Protein AF-0000000082144051 (afdb_homodimer)

Organism: Oncorhynchus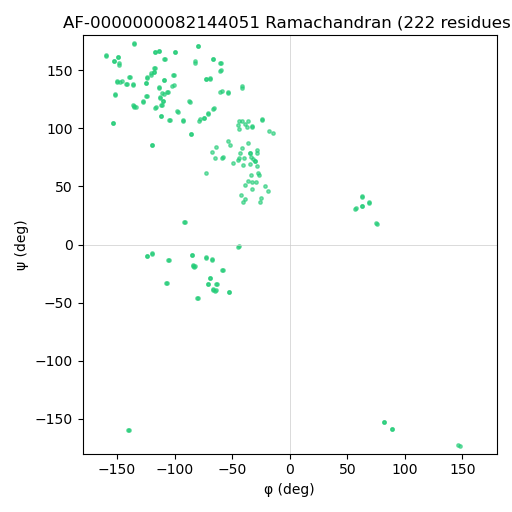 tshawytscha (NCBI:txid74940)

Foldseek 3Di:
DCPPPPDPPPPPPPVPCVPPPQFWKKKFAQAFQRDHDIDMDRDDDQDVVVVVRPHGFWMATQTDFDWDAPHGRRDHDIWTRDHGIGRGPCSTDVDDVCPDPDDDDDDDPPPPD/DPPPPPPPPPPPPPVPPVPPPQFWKKKFAQAFQRDHDIDMDRDDDQDVVVVVRPHGFWMATQTDFDWDAPHGRRDHDIWTRDHGIGRGPCSTDVDDVPPDPDDDDDDDPPPPD

pLDDT: mean 75.56, std 22.74, range [25.95, 97.88]

Sequence (226 aa):
MSEQQGVPEQLAAGKSQGGAGATYKVVVFEFENFRGKKVELSAECKDVIEKECEKVGSVIVESGPWVAFECQAFGGEQFVLEKGEYPRWSTWTNSQTNNYLLSFRPLRRHGWIMSEQQGVPEQLAAGKSQGGAGATYKVVVFEFENFRGKKVELSAECKDVIEKECEKVGSVIVESGPWVAFECQAFGGEQFVLEKGEYPRWSTWTNSQTNNYLLSFRPLRRHGWI

Secondary structure (DSSP, 8-state):
------------------------EEEEEEEGGGEEEEEEESS-BS-GGGGT-----EEEEEE--EEEESSGGG-S-EEEE-SEEE-SGGGT--S-------EEEE-------/------------------------EEEEEEEGGGEEEEEEESS-BS-GGGGT-----EEEEEE--EEEESSGGG-S-EEEE-SEEE-SGGGT--S-------EEEE-------

Radius of gyration: 29.57 Å; Cα contacts (8 Å, |Δi|>4): 502; chains: 2; bounding box: 38×109×95 Å

Nearest PDB structures (foldseek):
  1e7n-assembly1_B  TM=9.854E-01  e=5.983E-09  Mus musculus
  8h0r-assembly1_A  TM=8.506E-01  e=5.769E-10  Mus musculus
  1ytq-assembly1_A  TM=9.669E-01  e=8.076E-09  Homo sapiens
  1oki-assembly1_B  TM=8.531E-01  e=6.746E-09  Homo sapiens
  3lwk-assembly1_A-2  TM=9.737E-01  e=4.597E-08  Homo sapiens

InterPro domains:
  IPR001064 Beta/gamma crystallin [PF00030] (25-106)
  IPR001064 Beta/gamma crystallin [PR01367] (61-80)
  IPR001064 Beta/gamma crystallin [PR01367] (81-95)
  IPR001064 Beta/gamma crystallin [PS50915] (24-63)
  IPR001064 Beta/gamma crystallin [PS50915] (64-108)
  IPR001064 Beta/gamma crystallin [SM00247] (25-107)
  IPR011024 Gamma-crystallin-like [SSF49695] (24-109)
  IPR050252 Beta/Gamma-Crystallin [PTHR11818] (25-108)

Solvent-accessible surface area (backbone atoms only — not comparable to full-atom values): 12713 Å² total; per-residu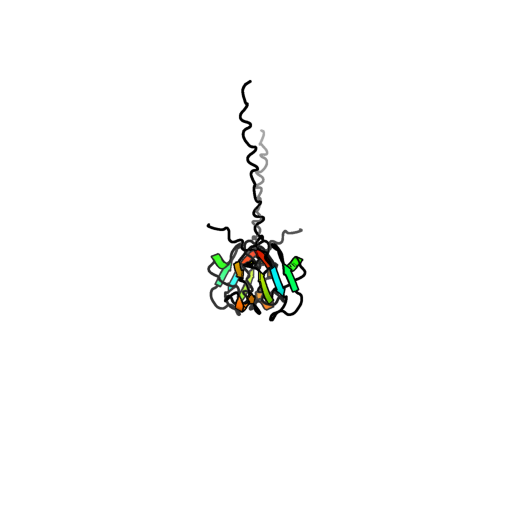e (Å²): 126,86,71,70,73,66,72,72,77,72,76,73,73,72,71,71,75,72,63,80,63,84,69,41,30,37,38,39,11,37,30,50,67,69,29,77,59,72,41,78,37,64,60,65,36,49,44,38,49,81,66,74,34,88,44,46,19,13,38,35,27,75,29,55,36,32,34,35,9,45,26,52,70,69,27,81,58,76,37,80,40,55,63,43,78,28,46,33,65,71,68,72,32,86,68,64,63,56,44,36,55,21,12,38,33,68,52,74,74,72,67,83,113,135,79,77,72,79,71,73,75,78,73,77,73,76,73,73,73,73,73,62,81,64,83,68,39,29,37,39,38,12,38,28,50,66,69,28,78,61,71,43,80,36,63,61,65,36,48,44,37,48,81,64,75,33,91,41,44,18,13,38,35,27,75,30,56,36,32,35,35,9,45,27,51,71,69,28,81,58,77,37,80,40,54,63,43,79,25,49,34,66,71,69,73,32,85,67,65,63,55,45,37,56,21,11,39,33,67,52,74,74,72,65,84,114

Structure (mmCIF, N/CA/C/O backbone):
data_AF-0000000082144051-model_v1
#
loop_
_entity.id
_entity.type
_entity.pdbx_description
1 polymer 'Beta-crystallin B3'
#
loop_
_atom_site.group_PDB
_atom_site.id
_atom_site.type_symbol
_atom_site.label_atom_id
_atom_site.label_alt_id
_atom_site.label_comp_id
_atom_site.label_asym_id
_atom_site.label_entity_id
_atom_site.label_seq_id
_atom_site.pdbx_PDB_ins_code
_atom_site.Cartn_x
_atom_site.Cartn_y
_atom_site.Cartn_z
_atom_site.occupancy
_atom_site.B_iso_or_equiv
_atom_site.auth_seq_id
_atom_site.auth_comp_id
_atom_site.auth_asym_id
_atom_site.auth_atom_id
_atom_site.pdbx_PDB_model_num
ATOM 1 N N . MET A 1 1 ? -17.531 79.062 -15.719 1 25.95 1 MET A N 1
ATOM 2 C CA . MET A 1 1 ? -17.906 78 -16.656 1 25.95 1 MET A CA 1
ATOM 3 C C . MET A 1 1 ? -17.641 76.625 -16.062 1 25.95 1 MET A C 1
ATOM 5 O O . MET A 1 1 ? -16.969 76.5 -15.039 1 25.95 1 MET A O 1
ATOM 9 N N . SER A 1 2 ? -17.5 75.562 -17.078 1 30.14 2 SER A N 1
ATOM 10 C CA . SER A 1 2 ? -18.062 74.25 -16.938 1 30.14 2 SER A CA 1
ATOM 11 C C . SER A 1 2 ? -17.297 73.438 -15.898 1 30.14 2 SER A C 1
ATOM 13 O O . SER A 1 2 ? -16.125 73.125 -16.094 1 30.14 2 SER A O 1
ATOM 15 N N . GLU A 1 3 ? -17.312 73.938 -14.656 1 35.31 3 GLU A N 1
ATOM 16 C CA . GLU A 1 3 ? -16.609 73.312 -13.547 1 35.31 3 GLU A CA 1
ATOM 17 C C . GLU A 1 3 ? -16.828 71.75 -13.555 1 35.31 3 GLU A C 1
ATOM 19 O O . GLU A 1 3 ? -17.969 71.312 -13.508 1 35.31 3 GLU A O 1
ATOM 24 N N . GLN A 1 4 ? -16.094 71.25 -14.531 1 32.59 4 GLN A N 1
ATOM 25 C CA . GLN A 1 4 ? -16.141 69.812 -14.789 1 32.59 4 GLN A CA 1
ATOM 26 C C . GLN A 1 4 ? -16.266 69 -13.484 1 32.59 4 GLN A C 1
ATOM 28 O O . GLN A 1 4 ? -15.555 69.25 -12.516 1 32.59 4 GLN A O 1
ATOM 33 N N . GLN A 1 5 ? -17.5 68.75 -12.984 1 35.88 5 GLN A N 1
ATOM 34 C CA . GLN A 1 5 ? -17.906 67.938 -11.875 1 35.88 5 GLN A CA 1
ATOM 35 C C . GLN A 1 5 ? -17.047 66.625 -11.812 1 35.88 5 GLN A C 1
ATOM 37 O O . GLN A 1 5 ? -17.219 65.75 -12.617 1 35.88 5 GLN A O 1
ATOM 42 N N . GLY A 1 6 ? -15.812 66.875 -12.117 1 33.94 6 GLY A N 1
ATOM 43 C CA . GLY A 1 6 ? -15.047 65.688 -12.312 1 33.94 6 GLY A CA 1
ATOM 44 C C . GLY A 1 6 ? -15.391 64.562 -11.312 1 33.94 6 GLY A C 1
ATOM 45 O O . GLY A 1 6 ? -15.727 64.875 -10.164 1 33.94 6 GLY A O 1
ATOM 46 N N . VAL A 1 7 ? -16.156 63.531 -11.805 1 36.84 7 VAL A N 1
ATOM 47 C CA . VAL A 1 7 ? -16.609 62.312 -11.117 1 36.84 7 VAL A CA 1
ATOM 48 C C . VAL A 1 7 ? -15.516 61.812 -10.172 1 36.84 7 VAL A C 1
ATOM 50 O O . VAL A 1 7 ? -14.328 61.906 -10.492 1 36.84 7 VAL A O 1
ATOM 53 N N . PRO A 1 8 ? -15.648 62.062 -8.945 1 36.47 8 PRO A N 1
ATOM 54 C CA . PRO A 1 8 ? -14.68 61.625 -7.949 1 36.47 8 PRO A CA 1
ATOM 55 C C . PRO A 1 8 ? -14.102 60.25 -8.273 1 36.47 8 PRO A C 1
ATOM 57 O O . PRO A 1 8 ? -14.734 59.438 -8.977 1 36.47 8 PRO A O 1
ATOM 60 N N . GLU A 1 9 ? -12.82 60.156 -8.734 1 36.19 9 GLU A N 1
ATOM 61 C CA . GLU A 1 9 ? -12.039 58.906 -8.773 1 36.19 9 GLU A CA 1
ATOM 62 C C . GLU A 1 9 ? -12.469 57.938 -7.68 1 36.19 9 GLU A C 1
ATOM 64 O O . GLU A 1 9 ? -12.414 58.281 -6.496 1 36.19 9 GLU A O 1
ATOM 69 N N . GLN A 1 10 ? -13.633 57.406 -7.75 1 38.16 10 GLN A N 1
ATOM 70 C CA . GLN A 1 10 ? -14.023 56.344 -6.828 1 38.16 10 GLN A CA 1
ATOM 71 C C . GLN A 1 10 ? -12.828 55.469 -6.457 1 38.16 10 GLN A C 1
ATOM 73 O O . GLN A 1 10 ? -12.148 54.938 -7.336 1 38.16 10 GLN A O 1
ATOM 78 N N . LEU A 1 11 ? -11.945 55.969 -5.59 1 31.97 11 LEU A N 1
ATOM 79 C CA . LEU A 1 11 ? -10.93 55.125 -4.941 1 31.97 11 LEU A CA 1
ATOM 80 C C . LEU A 1 11 ? -11.438 53.719 -4.703 1 31.97 11 LEU A C 1
ATOM 82 O O . LEU A 1 11 ? -12.336 53.5 -3.885 1 31.97 11 LEU A O 1
ATOM 86 N N . ALA A 1 12 ? -11.914 53.031 -5.645 1 33.28 12 ALA A N 1
ATOM 87 C CA . ALA A 1 12 ? -12.344 51.625 -5.578 1 33.28 12 ALA A CA 1
ATOM 88 C C . ALA A 1 12 ? -11.375 50.812 -4.742 1 33.28 12 ALA A C 1
ATOM 90 O O . ALA A 1 12 ? -10.219 50.594 -5.137 1 33.28 12 ALA A O 1
ATOM 91 N N . ALA A 1 13 ? -11.266 50.969 -3.506 1 35.25 13 ALA A N 1
ATOM 92 C CA . ALA A 1 13 ? -10.602 50.156 -2.492 1 35.25 13 ALA A CA 1
ATOM 93 C C . ALA A 1 13 ? -10.828 48.688 -2.744 1 35.25 13 ALA A C 1
ATOM 95 O O . ALA A 1 13 ? -11.938 48.156 -2.527 1 35.25 13 ALA A O 1
ATOM 96 N N . GLY A 1 14 ? -10.867 48.188 -3.869 1 34.78 14 GLY A N 1
ATOM 97 C CA . GLY A 1 14 ? -10.93 46.719 -4.031 1 34.78 14 GLY A CA 1
ATOM 98 C C . GLY A 1 14 ? -10.117 45.969 -2.998 1 34.78 14 GLY A C 1
ATOM 99 O O . GLY A 1 14 ? -8.883 45.969 -3.045 1 34.78 14 GLY A O 1
ATOM 100 N N . LYS A 1 15 ? -10.336 46.188 -1.74 1 35.47 15 LYS A N 1
ATOM 101 C CA . LYS A 1 15 ? -9.766 45.344 -0.697 1 35.47 15 LYS A CA 1
ATOM 102 C C . LYS A 1 15 ? -9.633 43.906 -1.178 1 35.47 15 LYS A C 1
ATOM 104 O O . LYS A 1 15 ? -10.617 43.25 -1.554 1 35.47 15 LYS A O 1
ATOM 109 N N . SER A 1 16 ? -8.75 43.5 -2.02 1 39.06 16 SER A N 1
ATOM 110 C CA . SER A 1 16 ? -8.297 42.156 -2.283 1 39.06 16 SER A CA 1
ATOM 111 C C . SER A 1 16 ? -8.406 41.281 -1.036 1 39.06 16 SER A C 1
ATOM 113 O O . SER A 1 16 ? -7.801 41.594 -0.005 1 39.06 16 SER A O 1
ATOM 115 N N . GLN A 1 17 ? -9.555 41.156 -0.343 1 37.41 17 GLN A N 1
ATOM 116 C CA . GLN A 1 17 ? -9.742 40.156 0.711 1 37.41 17 GLN A CA 1
ATOM 117 C C . GLN A 1 17 ? -8.719 39.031 0.597 1 37.41 17 GLN A C 1
ATOM 119 O O . GLN A 1 17 ? -8.797 38.188 -0.305 1 37.41 17 GLN A O 1
ATOM 124 N N . GLY A 1 18 ? -7.504 39.188 0.407 1 38.25 18 GLY A N 1
ATOM 125 C CA . GLY A 1 18 ? -6.418 38.219 0.482 1 38.25 18 GLY A CA 1
ATOM 126 C C . GLY A 1 18 ? -6.73 37.062 1.383 1 38.25 18 GLY A C 1
ATOM 127 O O . GLY A 1 18 ? -6.703 37.188 2.609 1 38.25 18 GLY A O 1
ATOM 128 N N . GLY A 1 19 ? -7.898 36.531 1.4 1 41.69 19 GLY A N 1
ATOM 129 C CA . GLY A 1 19 ? -8.398 35.406 2.193 1 41.69 19 GLY A CA 1
ATOM 130 C C . GLY A 1 19 ? -7.301 34.594 2.83 1 41.69 19 GLY A C 1
ATOM 131 O O . GLY A 1 19 ? -6.301 34.25 2.182 1 41.69 19 GLY A O 1
ATOM 132 N N . ALA A 1 20 ? -6.879 34.75 4.02 1 47.19 20 ALA A N 1
ATOM 133 C CA . ALA A 1 20 ? -5.879 33.969 4.73 1 47.19 20 ALA A CA 1
ATOM 134 C C . ALA A 1 20 ? -5.816 32.562 4.184 1 47.19 20 ALA A C 1
ATOM 136 O O . ALA A 1 20 ? -6.766 31.781 4.332 1 47.19 20 ALA A O 1
ATOM 137 N N . GLY A 1 21 ? -5.559 32.25 3.039 1 57 21 GLY A N 1
ATOM 138 C CA . GLY A 1 21 ? -5.449 30.953 2.406 1 57 21 GLY A CA 1
ATOM 139 C C . GLY A 1 21 ? -5.117 29.844 3.383 1 57 21 GLY A C 1
ATOM 140 O O . GLY A 1 21 ? -4.406 30.062 4.367 1 57 21 GLY A O 1
ATOM 141 N N . ALA A 1 22 ? -6.133 29.078 3.576 1 71.31 22 ALA A N 1
ATOM 142 C CA . ALA A 1 22 ? -6 27.969 4.516 1 71.31 22 ALA A CA 1
ATOM 143 C C . ALA A 1 22 ? -4.578 27.422 4.512 1 71.31 22 ALA A C 1
ATOM 145 O O . ALA A 1 22 ? -3.98 27.234 3.449 1 71.31 22 ALA A O 1
ATOM 146 N N . THR A 1 23 ? -3.746 27.812 5.562 1 88.5 23 THR A N 1
ATOM 147 C CA . THR A 1 23 ? -2.43 27.203 5.758 1 88.5 23 THR A CA 1
ATOM 148 C C . THR A 1 23 ? -2.557 25.734 6.121 1 88.5 23 THR A C 1
ATOM 150 O O . THR A 1 23 ? -3.418 25.359 6.922 1 88.5 23 THR A O 1
ATOM 153 N N . TYR A 1 24 ? -2.053 24.953 5.316 1 95 24 TYR A N 1
ATOM 154 C CA . TYR A 1 24 ? -2.006 23.516 5.602 1 95 24 TYR A CA 1
ATOM 155 C C . TYR A 1 24 ? -0.612 23.094 6.051 1 95 24 TYR A C 1
ATOM 157 O O . TYR A 1 24 ? 0.39 23.594 5.531 1 95 24 TYR A O 1
ATOM 165 N N . LYS A 1 25 ? -0.548 22.234 7.121 1 97 25 LYS A N 1
ATOM 166 C CA . LYS A 1 25 ? 0.735 21.719 7.594 1 97 25 LYS A CA 1
ATOM 167 C C . LYS A 1 25 ? 0.576 20.344 8.242 1 97 25 LYS A C 1
ATOM 169 O O . LYS A 1 25 ? -0.279 20.156 9.109 1 97 25 LYS A O 1
ATOM 174 N N . VAL A 1 26 ? 1.407 19.422 7.797 1 97.19 26 VAL A N 1
ATOM 175 C CA . VAL A 1 26 ? 1.432 18.078 8.375 1 97.19 26 VAL A CA 1
ATOM 176 C C . VAL A 1 26 ? 2.877 17.625 8.578 1 97.19 26 VAL A C 1
ATOM 178 O O . VAL A 1 26 ? 3.744 17.922 7.75 1 97.19 26 VAL A O 1
ATOM 181 N N . VAL A 1 27 ? 3.123 17.031 9.703 1 97.62 27 VAL A N 1
ATOM 182 C CA . VAL A 1 27 ? 4.434 16.453 10.008 1 97.62 27 VAL A CA 1
ATOM 183 C C . VAL A 1 27 ? 4.328 14.938 10.086 1 97.62 27 VAL A C 1
ATOM 185 O O . VAL A 1 27 ? 3.51 14.398 10.836 1 97.62 27 VAL A O 1
ATOM 188 N N . VAL A 1 28 ? 5.176 14.258 9.312 1 95.44 28 VAL A N 1
ATOM 189 C CA . VAL A 1 28 ? 5.156 12.797 9.219 1 95.44 28 VAL A CA 1
ATOM 190 C C . VAL A 1 28 ? 6.438 12.227 9.82 1 95.44 28 VAL A C 1
ATOM 192 O O . VAL A 1 28 ? 7.527 12.742 9.586 1 95.44 28 VAL A O 1
ATOM 195 N N . PHE A 1 29 ? 6.227 11.188 10.625 1 93 29 PHE A N 1
ATOM 196 C CA . PHE A 1 29 ? 7.371 10.562 11.273 1 93 29 PHE A CA 1
ATOM 197 C C . PHE A 1 29 ? 7.52 9.117 10.828 1 93 29 PHE A C 1
ATOM 199 O O . PHE A 1 29 ? 6.527 8.422 10.617 1 93 29 PHE A O 1
ATOM 206 N N . GLU A 1 30 ? 8.703 8.719 10.797 1 89.06 30 GLU A N 1
ATOM 207 C CA . GLU A 1 30 ? 9.055 7.375 10.344 1 89.06 30 GLU A CA 1
ATOM 208 C C . GLU A 1 30 ? 8.531 6.316 11.312 1 89.06 30 GLU A C 1
ATOM 210 O O . GLU A 1 30 ? 8.094 5.242 10.891 1 89.06 30 GLU A O 1
ATOM 215 N N . PHE A 1 31 ? 8.609 6.613 12.594 1 86.19 31 PHE A N 1
ATOM 216 C CA . PHE A 1 31 ? 8.219 5.602 13.57 1 86.19 31 PHE A CA 1
ATOM 217 C C . PHE A 1 31 ? 7.012 6.07 14.383 1 86.19 31 PHE A C 1
ATOM 219 O O . PHE A 1 31 ? 6.598 7.227 14.273 1 86.19 31 PHE A O 1
ATOM 226 N N . GLU A 1 32 ? 6.375 5.172 15.078 1 91 32 GLU A N 1
ATOM 227 C CA . GLU A 1 32 ? 5.262 5.496 15.961 1 91 32 GLU A CA 1
ATOM 228 C C . GLU A 1 32 ? 5.688 6.477 17.047 1 91 32 GLU A C 1
ATOM 230 O O . GLU A 1 32 ? 6.879 6.605 17.344 1 91 32 GLU A O 1
ATOM 235 N N . ASN A 1 33 ? 4.797 7.195 17.594 1 96.56 33 ASN A N 1
ATOM 236 C CA . ASN A 1 33 ? 4.961 8.125 18.719 1 96.56 33 ASN A CA 1
ATOM 237 C C . ASN A 1 33 ? 5.914 9.266 18.344 1 96.56 33 ASN A C 1
ATOM 239 O O . ASN A 1 33 ? 6.719 9.688 19.188 1 96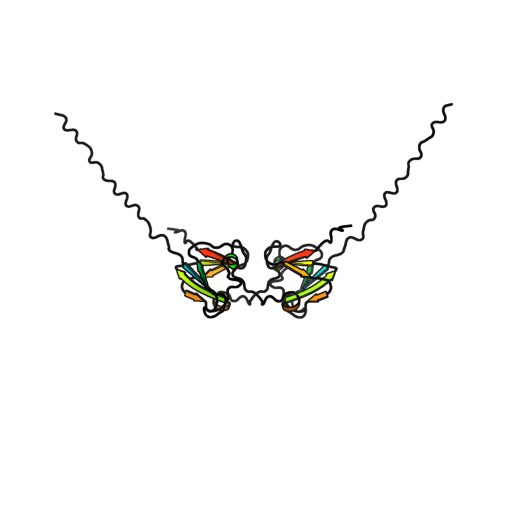.56 33 ASN A O 1
ATOM 243 N N . PHE A 1 34 ? 5.898 9.648 17.109 1 96.38 34 PHE A N 1
ATOM 244 C CA . PHE A 1 34 ? 6.57 10.828 16.578 1 96.38 34 PHE A CA 1
ATOM 245 C C . PHE A 1 34 ? 8.078 10.719 16.75 1 96.38 34 PHE A C 1
ATOM 247 O O . PHE A 1 34 ? 8.734 11.672 17.172 1 96.38 34 PHE A O 1
ATOM 254 N N . ARG A 1 35 ? 8.508 9.531 16.5 1 94.38 35 ARG A N 1
ATOM 255 C CA . ARG A 1 35 ? 9.938 9.234 16.578 1 94.38 35 ARG A CA 1
ATOM 256 C C . ARG A 1 35 ? 10.539 9.023 15.195 1 94.38 35 ARG A C 1
ATOM 258 O O . ARG A 1 35 ? 9.812 8.781 14.227 1 94.38 35 ARG A O 1
ATOM 265 N N . GLY A 1 36 ? 11.914 9.188 15.164 1 93.44 36 GLY A N 1
ATOM 266 C CA . GLY A 1 36 ? 12.617 8.938 13.914 1 93.44 36 GLY A CA 1
ATOM 267 C C . GLY A 1 36 ? 12.719 10.164 13.031 1 93.44 36 GLY A C 1
ATOM 268 O O . GLY A 1 36 ? 12.531 11.289 13.5 1 93.44 36 GLY A O 1
ATOM 269 N N . LYS A 1 37 ? 12.938 9.922 11.727 1 92.31 37 LYS A N 1
ATOM 270 C CA . LYS A 1 37 ? 13.031 11.016 10.758 1 92.31 37 LYS A CA 1
ATOM 271 C C . LYS A 1 37 ? 11.672 11.695 10.562 1 92.31 37 LYS A C 1
ATOM 273 O O . LYS A 1 37 ? 10.633 11.031 10.578 1 92.31 37 LYS A O 1
ATOM 278 N N . LYS A 1 38 ? 11.633 12.945 10.391 1 94.12 38 LYS A N 1
ATOM 279 C CA . LYS A 1 38 ? 10.375 13.656 10.18 1 94.12 38 LYS A CA 1
ATOM 280 C C . LYS A 1 38 ? 10.367 14.383 8.844 1 94.12 38 LYS A C 1
ATOM 282 O O . LYS A 1 38 ? 11.422 14.828 8.367 1 94.12 38 LYS A O 1
ATOM 287 N N . VAL A 1 39 ? 9.242 14.461 8.234 1 94.69 39 VAL A N 1
ATOM 288 C CA . VAL A 1 39 ? 8.984 15.195 7 1 94.69 39 VAL A CA 1
ATOM 289 C C . VAL A 1 39 ? 7.852 16.203 7.215 1 94.69 39 VAL A C 1
ATOM 291 O O . VAL A 1 39 ? 6.793 15.836 7.73 1 94.69 39 VAL A O 1
ATOM 294 N N . GLU A 1 40 ? 8.07 17.375 6.883 1 96.19 40 GLU A N 1
ATOM 295 C CA . GLU A 1 40 ? 7.047 18.422 7 1 96.19 40 GLU A CA 1
ATOM 296 C C . GLU A 1 40 ? 6.496 18.812 5.633 1 96.19 40 GLU A C 1
ATOM 298 O O . GLU A 1 40 ? 7.262 19.062 4.699 1 96.19 40 GLU A O 1
ATOM 303 N N . LEU A 1 41 ? 5.223 18.844 5.594 1 95.88 41 LEU A N 1
ATOM 304 C CA . LEU A 1 41 ? 4.574 19.172 4.332 1 95.88 41 LEU A CA 1
ATOM 305 C C . LEU A 1 41 ? 3.627 20.359 4.508 1 95.88 41 LEU A C 1
ATOM 307 O O . LEU A 1 41 ? 2.9 20.438 5.5 1 95.88 41 LEU A O 1
ATOM 311 N N . SER A 1 42 ? 3.604 21.234 3.611 1 95.62 42 SER A N 1
ATOM 312 C CA . SER A 1 42 ? 2.666 22.344 3.578 1 95.62 42 SER A CA 1
ATOM 313 C C . SER A 1 42 ? 1.882 22.375 2.27 1 95.62 42 SER A C 1
ATOM 315 O O . SER A 1 42 ? 0.966 23.172 2.104 1 95.62 42 SER A O 1
ATOM 317 N N . ALA A 1 43 ? 2.328 21.578 1.424 1 94.06 43 ALA A N 1
ATOM 318 C CA . ALA A 1 43 ? 1.671 21.375 0.135 1 94.06 43 ALA A CA 1
ATOM 319 C C . ALA A 1 43 ? 1.578 19.891 -0.202 1 94.06 43 ALA A C 1
ATOM 321 O O . ALA A 1 43 ? 2.115 19.047 0.521 1 94.06 43 ALA A O 1
ATOM 322 N N . GLU A 1 44 ? 0.883 19.594 -1.247 1 93.94 44 GLU A N 1
ATOM 323 C CA . GLU A 1 44 ? 0.694 18.188 -1.61 1 93.94 44 GLU A CA 1
ATOM 324 C C . GLU A 1 44 ? 2.031 17.5 -1.865 1 93.94 44 GLU A C 1
ATOM 326 O O . GLU A 1 44 ? 3.002 18.141 -2.27 1 93.94 44 GLU A O 1
ATOM 331 N N . CYS A 1 45 ? 2.082 16.219 -1.6 1 93.88 45 CYS A N 1
ATOM 332 C CA . CYS A 1 45 ? 3.258 15.383 -1.799 1 93.88 45 CYS A CA 1
ATOM 333 C C . CYS A 1 45 ? 2.883 14.07 -2.471 1 93.88 45 CYS A C 1
ATOM 335 O O . CYS A 1 45 ? 2.199 13.234 -1.874 1 93.88 45 CYS A O 1
ATOM 337 N N . LYS A 1 46 ? 3.414 13.82 -3.648 1 90.62 46 LYS A N 1
ATOM 338 C CA . LYS A 1 46 ? 3.047 12.648 -4.441 1 90.62 46 LYS A CA 1
ATOM 339 C C . LYS A 1 46 ? 3.842 11.422 -4.012 1 90.62 46 LYS A C 1
ATOM 341 O O . LYS A 1 46 ? 3.492 10.297 -4.367 1 90.62 46 LYS A O 1
ATOM 346 N N . ASP A 1 47 ? 4.996 11.75 -3.27 1 86.44 47 ASP A N 1
ATOM 347 C CA . ASP A 1 47 ? 5.863 10.656 -2.846 1 86.44 47 ASP A CA 1
ATOM 348 C C . ASP A 1 47 ? 6.633 11.023 -1.578 1 86.44 47 ASP A C 1
ATOM 350 O O . ASP A 1 47 ? 7.672 11.68 -1.644 1 86.44 47 ASP A O 1
ATOM 354 N N . VAL A 1 48 ? 6.176 10.461 -0.522 1 87.5 48 VAL A N 1
ATOM 355 C CA . VAL A 1 48 ? 6.785 10.758 0.772 1 87.5 48 VAL A CA 1
ATOM 356 C C . VAL A 1 48 ? 8.188 10.148 0.835 1 87.5 48 VAL A C 1
ATOM 358 O O . VAL A 1 48 ? 9.07 10.68 1.515 1 87.5 48 VAL A O 1
ATOM 361 N N . ILE A 1 49 ? 8.391 9.086 0.125 1 79.5 49 ILE A N 1
ATOM 362 C CA . ILE A 1 49 ? 9.68 8.406 0.132 1 79.5 49 ILE A CA 1
ATOM 363 C C . ILE A 1 49 ? 10.75 9.32 -0.457 1 79.5 49 ILE A C 1
ATOM 365 O O . ILE A 1 49 ? 11.898 9.297 -0.019 1 79.5 49 ILE A O 1
ATOM 369 N N . GLU A 1 50 ? 10.344 9.992 -1.462 1 85.56 50 GLU A N 1
ATOM 370 C CA . GLU A 1 50 ? 11.273 10.938 -2.078 1 85.56 50 GLU A CA 1
ATOM 371 C C . GLU A 1 50 ? 11.758 11.977 -1.071 1 85.56 50 GLU A C 1
ATOM 373 O O . GLU A 1 50 ? 12.797 12.602 -1.272 1 85.56 50 GLU A O 1
ATOM 378 N N . LYS A 1 51 ? 11 12.164 -0.013 1 86.81 51 LYS A N 1
ATOM 379 C CA . LYS A 1 51 ? 11.367 13.117 1.031 1 86.81 51 LYS A CA 1
ATOM 380 C C . LYS A 1 51 ? 12.164 12.438 2.139 1 86.81 51 LYS A C 1
ATOM 382 O O . LYS A 1 51 ? 12.242 12.953 3.258 1 86.81 51 LYS A O 1
ATOM 387 N N . GLU A 1 52 ? 12.734 11.273 1.851 1 78.19 52 GLU A N 1
ATOM 388 C CA . GLU A 1 52 ? 13.648 10.523 2.715 1 78.19 52 GLU A CA 1
ATOM 389 C C . GLU A 1 52 ? 12.891 9.82 3.84 1 78.19 52 GLU A C 1
ATOM 391 O O . GLU A 1 52 ? 13.445 9.578 4.91 1 78.19 52 GLU A O 1
ATOM 396 N N . CYS A 1 53 ? 11.602 9.664 3.707 1 78.31 53 CYS A N 1
ATOM 397 C CA . CYS A 1 53 ? 10.812 8.891 4.668 1 78.31 53 CYS A CA 1
ATOM 398 C C . CYS A 1 53 ? 10.445 7.527 4.098 1 78.31 53 CYS A C 1
ATOM 400 O O . CYS A 1 53 ? 9.625 7.43 3.186 1 78.31 53 CYS A O 1
ATOM 402 N N . GLU A 1 54 ? 11.055 6.594 4.582 1 74 54 GLU A N 1
ATOM 403 C CA . GLU A 1 54 ? 10.867 5.254 4.035 1 74 54 GLU A CA 1
ATOM 404 C C . GLU A 1 54 ? 9.492 4.703 4.383 1 74 54 GLU A C 1
ATOM 406 O O . GLU A 1 54 ? 8.906 3.945 3.609 1 74 54 GLU A O 1
ATOM 411 N N . LYS A 1 55 ? 8.984 5.043 5.531 1 79.06 55 LYS A N 1
ATOM 412 C CA . LYS A 1 55 ? 7.672 4.617 6.02 1 79.06 55 LYS A CA 1
ATOM 413 C C . LYS A 1 55 ? 7.051 5.676 6.922 1 79.06 55 LYS A C 1
ATOM 415 O O . LYS A 1 55 ? 7.734 6.605 7.359 1 79.06 55 LYS A O 1
ATOM 420 N N . VAL A 1 56 ? 5.75 5.523 7.059 1 86.81 56 VAL A N 1
ATOM 421 C CA . VAL A 1 56 ? 5.039 6.445 7.941 1 86.81 56 VAL A CA 1
ATOM 422 C C . VAL A 1 56 ? 4.539 5.699 9.172 1 86.81 56 VAL A C 1
ATOM 424 O O . VAL A 1 56 ? 3.783 4.734 9.062 1 86.81 56 VAL A O 1
ATOM 427 N N . GLY A 1 57 ? 5.008 6.152 10.344 1 87.12 57 GLY A N 1
ATOM 428 C CA . GLY A 1 57 ? 4.602 5.531 11.594 1 87.12 57 GLY A CA 1
ATOM 429 C C . GLY A 1 57 ? 3.641 6.383 12.398 1 87.12 57 GLY A C 1
ATOM 430 O O . GLY A 1 57 ? 2.838 5.863 13.18 1 87.12 57 GLY A O 1
ATOM 431 N N . SER A 1 58 ? 3.785 7.68 12.328 1 93.19 58 SER A N 1
ATOM 432 C CA . SER A 1 58 ? 2.93 8.617 13.047 1 93.19 58 SER A CA 1
ATOM 433 C C . SER A 1 58 ? 2.844 9.953 12.312 1 93.19 58 SER A C 1
ATOM 435 O O . SER A 1 58 ? 3.65 10.234 11.422 1 93.19 58 SER A O 1
ATOM 437 N N . VAL A 1 59 ? 1.811 10.648 12.617 1 95.56 59 VAL A N 1
ATOM 438 C CA . VAL A 1 59 ? 1.531 11.875 11.875 1 95.56 59 VAL A CA 1
ATOM 439 C C . VAL A 1 59 ? 0.991 12.945 12.828 1 95.56 59 VAL A C 1
ATOM 441 O O . VAL A 1 59 ? 0.2 12.641 13.727 1 95.56 59 VAL A O 1
ATOM 444 N N . ILE A 1 60 ? 1.432 14.109 12.672 1 97.62 60 ILE A N 1
ATOM 445 C CA . ILE A 1 60 ? 0.809 15.258 13.32 1 97.62 60 ILE A CA 1
ATOM 446 C C . ILE A 1 60 ? 0.25 16.203 12.266 1 97.62 60 ILE A C 1
ATOM 448 O O . ILE A 1 60 ? 0.993 16.703 11.414 1 97.62 60 ILE A O 1
ATOM 452 N N . VAL A 1 61 ? -1.067 16.391 12.297 1 97.5 61 VAL A N 1
ATOM 453 C CA . VAL A 1 61 ? -1.676 17.406 11.453 1 97.5 61 VAL A CA 1
ATOM 454 C C . VAL A 1 61 ? -1.79 18.719 12.234 1 97.5 61 VAL A C 1
ATOM 456 O O . VAL A 1 61 ? -2.617 18.828 13.148 1 97.5 61 VAL A O 1
ATOM 459 N N . GLU A 1 62 ? -0.947 19.609 11.875 1 97.44 62 GLU A N 1
ATOM 460 C CA . GLU A 1 62 ? -0.975 20.906 12.539 1 97.44 62 GLU A CA 1
ATOM 461 C C . GLU A 1 62 ? -2.084 21.797 11.984 1 97.44 62 GLU A C 1
ATOM 463 O O . GLU A 1 62 ? -2.736 22.531 12.727 1 97.44 62 GLU A O 1
ATOM 468 N N . SER A 1 63 ? -2.207 21.859 10.789 1 95.56 63 SER A N 1
ATOM 469 C CA . SER A 1 63 ? -3.268 22.562 10.078 1 95.56 63 SER A CA 1
ATOM 470 C C . SER A 1 63 ? -3.809 21.719 8.93 1 95.56 63 SER A C 1
ATOM 472 O O . SER A 1 63 ? -3.064 21.344 8.023 1 95.56 63 SER A O 1
ATOM 474 N N . GLY A 1 64 ? -5.152 21.406 8.984 1 91.94 64 GLY A N 1
ATOM 475 C CA . GLY A 1 64 ? -5.754 20.516 8 1 91.94 64 GLY A CA 1
ATOM 476 C C . GLY A 1 64 ? -7.137 20.953 7.566 1 91.94 64 GLY A C 1
ATOM 477 O O . GLY A 1 64 ? -7.508 22.125 7.738 1 91.94 64 GLY A O 1
ATOM 478 N N . PRO A 1 65 ? -7.754 20.031 7.086 1 95.12 65 PRO A N 1
ATOM 479 C CA . PRO A 1 65 ? -7.516 18.594 6.996 1 95.12 65 PRO A CA 1
ATOM 480 C C . PRO A 1 65 ? -6.594 18.219 5.84 1 95.12 65 PRO A C 1
ATOM 482 O O . PRO A 1 65 ? -6.453 18.984 4.883 1 95.12 65 PRO A O 1
ATOM 485 N N . TRP A 1 66 ? -5.918 16.922 6 1 95.81 66 TRP A N 1
ATOM 486 C CA . TRP A 1 66 ? -5.125 16.297 4.945 1 95.81 66 TRP A CA 1
ATOM 487 C C . TRP A 1 66 ? -5.73 14.961 4.527 1 95.81 66 TRP A C 1
ATOM 489 O O . TRP A 1 66 ? -6.426 14.312 5.312 1 95.81 66 TRP A O 1
ATOM 499 N N . VAL A 1 67 ? -5.496 14.609 3.293 1 94.5 67 VAL A N 1
ATOM 500 C CA . VAL A 1 67 ? -5.785 13.25 2.852 1 94.5 67 VAL A CA 1
ATOM 501 C C . VAL A 1 67 ? -4.48 12.508 2.58 1 94.5 67 VAL A C 1
ATOM 503 O O . VAL A 1 67 ? -3.615 13 1.853 1 94.5 67 VAL A O 1
ATOM 506 N N . ALA A 1 68 ? -4.273 11.383 3.24 1 93.06 68 ALA A N 1
ATOM 507 C CA . ALA A 1 68 ? -3.135 10.508 3.006 1 93.06 68 ALA A CA 1
ATOM 508 C C . ALA A 1 68 ? -3.533 9.312 2.143 1 93.06 68 ALA A C 1
ATOM 510 O O . ALA A 1 68 ? -4.66 8.82 2.236 1 93.06 68 ALA A O 1
ATOM 511 N N . PHE A 1 69 ? -2.521 8.953 1.356 1 84.94 69 PHE A N 1
ATOM 512 C CA . PHE A 1 69 ? -2.814 7.855 0.444 1 84.94 69 PHE A CA 1
ATOM 513 C C . PHE A 1 69 ? -1.827 6.711 0.641 1 84.94 69 PHE A C 1
ATOM 515 O O . PHE A 1 69 ? -0.638 6.941 0.868 1 84.94 69 PHE A O 1
ATOM 522 N N . GLU A 1 70 ? -2.334 5.547 0.514 1 78.94 70 GLU A N 1
ATOM 523 C CA . GLU A 1 70 ? -1.548 4.324 0.652 1 78.94 70 GLU A CA 1
ATOM 524 C C . GLU A 1 70 ? -0.472 4.238 -0.426 1 78.94 70 GLU A C 1
ATOM 526 O O . GLU A 1 70 ? 0.607 3.689 -0.189 1 78.94 70 GLU A O 1
ATOM 531 N N . CYS A 1 71 ? -0.81 4.766 -1.609 1 73.81 71 CYS A N 1
ATOM 532 C CA . CYS A 1 71 ? 0.119 4.656 -2.729 1 73.81 71 CYS A CA 1
ATOM 533 C C . CYS A 1 71 ? 0.642 6.027 -3.139 1 73.81 71 CYS A C 1
ATOM 535 O O . CYS A 1 71 ? 0.14 7.055 -2.672 1 73.81 71 CYS A O 1
ATOM 537 N N . GLN A 1 72 ? 1.663 5.984 -3.924 1 81.06 72 GLN A N 1
ATOM 538 C CA . GLN A 1 72 ? 2.188 7.211 -4.516 1 81.06 72 GLN A CA 1
ATOM 539 C C . GLN A 1 72 ? 1.193 7.816 -5.5 1 81.06 72 GLN A C 1
ATOM 541 O O . GLN A 1 72 ? 0.247 7.152 -5.922 1 81.06 72 GLN A O 1
ATOM 546 N N . ALA A 1 73 ? 1.377 9.109 -5.75 1 83.75 73 ALA A N 1
ATOM 547 C CA . ALA A 1 73 ? 0.58 9.836 -6.734 1 83.75 73 ALA A CA 1
ATOM 548 C C . ALA A 1 73 ? -0.909 9.742 -6.41 1 83.75 73 ALA A C 1
ATOM 550 O O . ALA A 1 73 ? -1.737 9.578 -7.309 1 83.75 73 ALA A O 1
ATOM 551 N N . PHE A 1 74 ? -1.229 9.656 -5.148 1 84.31 74 PHE A N 1
ATOM 552 C CA . PHE A 1 74 ? -2.584 9.758 -4.617 1 84.31 74 PHE A CA 1
ATOM 553 C C . PHE A 1 74 ? -3.416 8.547 -5.035 1 84.31 74 PHE A C 1
ATOM 555 O O . PHE A 1 74 ? -4.605 8.68 -5.328 1 84.31 74 PHE A O 1
ATOM 562 N N . GLY A 1 75 ? -2.736 7.465 -5.059 1 74.06 75 GLY A N 1
ATOM 563 C CA . GLY A 1 75 ? -3.43 6.23 -5.398 1 74.06 75 GLY A CA 1
ATOM 564 C C . GLY A 1 75 ? -3.787 5.395 -4.188 1 74.06 75 GLY A C 1
ATOM 565 O O . GLY A 1 75 ? -3.383 5.707 -3.066 1 74.06 75 GLY A O 1
ATOM 566 N N . GLY A 1 76 ? -4.711 4.395 -4.449 1 71.75 76 GLY A N 1
ATOM 567 C CA . GLY A 1 76 ? -5.02 3.439 -3.396 1 71.75 76 GLY A CA 1
ATOM 568 C C . GLY A 1 76 ? -6.031 3.957 -2.396 1 71.75 76 GLY A C 1
ATOM 569 O O . GLY A 1 76 ? -6.855 4.812 -2.725 1 71.75 76 GLY A O 1
ATOM 570 N N . GLU A 1 77 ? -5.945 3.426 -1.113 1 74.69 77 GLU A N 1
ATOM 571 C CA . GLU A 1 77 ? -6.848 3.826 -0.037 1 74.69 77 GLU A CA 1
ATOM 572 C C . GLU A 1 77 ? -6.527 5.234 0.458 1 74.69 77 GLU A C 1
ATOM 574 O O . GLU A 1 77 ? -5.359 5.633 0.5 1 74.69 77 GLU A O 1
ATOM 579 N N . GLN A 1 78 ? -7.598 5.926 0.755 1 82.19 78 GLN A N 1
ATOM 580 C CA . GLN A 1 78 ? -7.453 7.289 1.255 1 82.19 78 GLN A CA 1
ATOM 581 C C . GLN A 1 78 ? -7.816 7.375 2.734 1 82.19 78 GLN A C 1
ATOM 583 O O . GLN A 1 78 ? -8.766 6.723 3.186 1 82.19 78 GLN A O 1
ATOM 588 N N . PHE A 1 79 ? -7.059 8.211 3.525 1 89.31 79 PHE A N 1
ATOM 589 C CA . PHE A 1 79 ? -7.332 8.484 4.93 1 89.31 79 PHE A CA 1
ATOM 590 C C . PHE A 1 79 ? -7.395 9.984 5.188 1 89.31 79 PHE A C 1
ATOM 592 O O . PHE A 1 79 ? -6.453 10.719 4.875 1 89.31 79 PHE A O 1
ATOM 599 N N . VAL A 1 80 ? -8.523 10.398 5.711 1 92.88 80 VAL A N 1
ATOM 600 C CA . VAL A 1 80 ? -8.664 11.812 6.031 1 92.88 80 VAL A CA 1
ATOM 601 C C . VAL A 1 80 ? -8.109 12.086 7.43 1 92.88 80 VAL A C 1
ATOM 603 O O . VAL A 1 80 ? -8.555 11.469 8.406 1 92.88 80 VAL A O 1
ATOM 606 N N . LEU A 1 81 ? -7.203 12.93 7.469 1 95.25 81 LEU A N 1
ATOM 607 C CA . LEU A 1 81 ? -6.559 13.281 8.734 1 95.25 81 LEU A CA 1
ATOM 608 C C . LEU A 1 81 ? -6.91 14.703 9.141 1 95.25 81 LEU A C 1
ATOM 610 O O . LEU A 1 81 ? -6.496 15.664 8.484 1 95.25 81 LEU A O 1
ATOM 614 N N . GLU A 1 82 ? -7.676 14.789 10.164 1 95.5 82 GLU A N 1
ATOM 615 C CA . GLU A 1 82 ? -7.996 16.094 10.75 1 95.5 82 GLU A CA 1
ATOM 616 C C . GLU A 1 82 ? -6.863 16.594 11.641 1 95.5 82 GLU A C 1
ATOM 618 O O . GLU A 1 82 ? -5.938 15.836 11.953 1 95.5 82 GLU A O 1
ATOM 623 N N . LYS A 1 83 ? -7.086 17.844 11.992 1 96.69 83 LYS A N 1
ATOM 624 C CA . LYS A 1 83 ? -6.109 18.391 12.93 1 96.69 83 LYS A CA 1
ATOM 625 C C . LYS A 1 83 ? -5.977 17.5 14.164 1 96.69 83 LYS A C 1
ATOM 627 O O . LYS A 1 83 ? -6.98 17.094 14.742 1 96.69 83 LYS A O 1
ATOM 632 N N . GLY A 1 84 ? -4.719 17.203 14.516 1 97.75 84 GLY A N 1
ATOM 633 C CA . GLY A 1 84 ? -4.496 16.375 15.688 1 97.75 84 GLY A CA 1
ATOM 634 C C . GLY A 1 84 ? -3.287 15.477 15.562 1 97.75 84 GLY A C 1
ATOM 635 O O . GLY A 1 84 ? -2.463 15.656 14.664 1 97.75 84 GLY A O 1
ATOM 636 N N . GLU A 1 85 ? -3.156 14.609 16.531 1 97.88 85 GLU A N 1
ATOM 637 C CA . GLU A 1 85 ? -2.01 13.711 16.625 1 97.88 85 GLU A CA 1
ATOM 638 C C . GLU A 1 85 ? -2.416 12.266 16.359 1 97.88 85 GLU A C 1
ATOM 640 O O . GLU A 1 85 ? -3.424 11.797 16.891 1 97.88 85 GLU A O 1
ATOM 645 N N . TYR A 1 86 ? -1.702 11.672 15.523 1 96.19 86 TYR A N 1
ATOM 646 C CA . TYR A 1 86 ? -1.865 10.258 15.188 1 96.19 86 TYR A CA 1
ATOM 647 C C . TYR A 1 86 ? -0.593 9.477 15.492 1 96.19 86 TYR A C 1
ATOM 649 O O . TYR A 1 86 ? 0.277 9.336 14.625 1 96.19 86 TYR A O 1
ATOM 657 N N . PRO A 1 87 ? -0.441 9.023 16.734 1 95.25 87 PRO A N 1
ATOM 658 C CA . PRO A 1 87 ? 0.829 8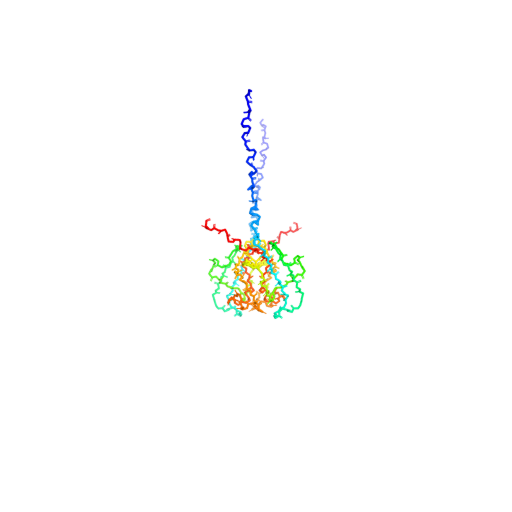.469 17.203 1 95.25 87 PRO A CA 1
ATOM 659 C C . PRO A 1 87 ? 1.128 7.094 16.609 1 95.25 87 PRO A C 1
ATOM 661 O O . PRO A 1 87 ? 2.244 6.59 16.75 1 95.25 87 PRO A O 1
ATOM 664 N N . ARG A 1 88 ? 0.105 6.469 15.93 1 90.44 88 ARG A N 1
ATOM 665 C CA . ARG A 1 88 ? 0.299 5.145 15.352 1 90.44 88 ARG A CA 1
ATOM 666 C C . ARG A 1 88 ? -0.731 4.863 14.258 1 90.44 88 ARG A C 1
ATOM 668 O O . ARG A 1 88 ? -1.765 5.531 14.188 1 90.44 88 ARG A O 1
ATOM 675 N N . TRP A 1 89 ? -0.451 3.852 13.414 1 84.56 89 TRP A N 1
ATOM 676 C CA . TRP A 1 89 ? -1.25 3.473 12.25 1 84.56 89 TRP A CA 1
ATOM 677 C C . TRP A 1 89 ? -2.709 3.26 12.641 1 84.56 89 TRP A C 1
ATOM 679 O O . TRP A 1 89 ? -3.619 3.68 11.922 1 84.56 89 TRP A O 1
ATOM 689 N N . SER A 1 90 ? -2.957 2.635 13.781 1 82.06 90 SER A N 1
ATOM 690 C CA . SER A 1 90 ? -4.312 2.291 14.211 1 82.06 90 SER A CA 1
ATOM 691 C C . SER A 1 90 ? -5.121 3.539 14.539 1 82.06 90 SER A C 1
ATOM 693 O O . SER A 1 90 ? -6.344 3.477 14.672 1 82.06 90 SER A O 1
ATOM 695 N N . THR A 1 91 ? -4.504 4.676 14.664 1 89.75 91 THR A N 1
ATOM 696 C CA . THR A 1 91 ? -5.199 5.898 15.047 1 89.75 91 THR A CA 1
ATOM 697 C C . THR A 1 91 ? -5.867 6.543 13.836 1 89.75 91 THR A C 1
ATOM 699 O O . THR A 1 91 ? -6.781 7.355 13.984 1 89.75 91 THR A O 1
ATOM 702 N N . TRP A 1 92 ? -5.438 6.172 12.664 1 86.25 92 TRP A N 1
ATOM 703 C CA . TRP A 1 92 ? -6.105 6.762 11.508 1 86.25 92 TRP A CA 1
ATOM 704 C C . TRP A 1 92 ? -6.75 5.68 10.641 1 86.25 92 TRP A C 1
ATOM 706 O O . TRP A 1 92 ? -7.496 5.988 9.703 1 86.25 92 TRP A O 1
ATOM 716 N N . THR A 1 93 ? -6.48 4.535 10.945 1 79.62 93 THR A N 1
ATOM 717 C CA . THR A 1 93 ? -7.121 3.479 10.172 1 79.62 93 THR A CA 1
ATOM 718 C C . THR A 1 93 ? -7.324 2.229 11.023 1 79.62 93 THR A C 1
ATOM 720 O O . THR A 1 93 ? -6.523 1.947 11.914 1 79.62 93 THR A O 1
ATOM 723 N N . ASN A 1 94 ? -8.422 1.615 10.859 1 66.75 94 ASN A N 1
ATOM 724 C CA . ASN A 1 94 ? -8.68 0.334 11.508 1 66.75 94 ASN A CA 1
ATOM 725 C C . ASN A 1 94 ? -8.117 -0.829 10.695 1 66.75 94 ASN A C 1
ATOM 727 O O . ASN A 1 94 ? -8.172 -1.979 11.133 1 66.75 94 ASN A O 1
ATOM 731 N N . SER A 1 95 ? -7.707 -0.44 9.547 1 56.94 95 SER A N 1
ATOM 732 C CA . SER A 1 95 ? -7.227 -1.511 8.68 1 56.94 95 SER A CA 1
ATOM 733 C C . SER A 1 95 ? -5.895 -2.068 9.18 1 56.94 95 SER A C 1
ATOM 735 O O . SER A 1 95 ? -5.051 -1.32 9.672 1 56.94 95 SER A O 1
ATOM 737 N N . GLN A 1 96 ? -5.844 -3.238 9.633 1 52.66 96 GLN A N 1
ATOM 738 C CA . GLN A 1 96 ? -4.566 -3.865 9.953 1 52.66 96 GLN A CA 1
ATOM 739 C C . GLN A 1 96 ? -3.516 -3.551 8.891 1 52.66 96 GLN A C 1
ATOM 741 O O . GLN A 1 96 ? -3.855 -3.225 7.754 1 52.66 96 GLN A O 1
ATOM 746 N N . THR A 1 97 ? -2.227 -3.203 9.258 1 50.78 97 THR A N 1
ATOM 747 C CA . THR A 1 97 ? -1.09 -2.994 8.367 1 50.78 97 THR A CA 1
ATOM 748 C C . THR A 1 97 ? -1.209 -3.863 7.121 1 50.78 97 THR A C 1
ATOM 750 O O . THR A 1 97 ? -1.325 -5.086 7.219 1 50.78 97 THR A O 1
ATOM 753 N N . ASN A 1 98 ? -2.129 -3.512 6.25 1 49.62 98 ASN A N 1
ATOM 754 C CA . ASN A 1 98 ? -2.453 -4.34 5.094 1 49.62 98 ASN A CA 1
ATOM 755 C C . ASN A 1 98 ? -1.272 -4.453 4.133 1 49.62 98 ASN A C 1
ATOM 757 O O . ASN A 1 98 ? -0.745 -3.443 3.67 1 49.62 98 ASN A O 1
ATOM 761 N N . ASN A 1 99 ? -0.257 -5.23 4.488 1 57.19 99 ASN A N 1
ATOM 762 C CA . ASN A 1 99 ? 0.679 -5.594 3.43 1 57.19 99 ASN A CA 1
ATOM 763 C C . ASN A 1 99 ? -0.044 -6.176 2.217 1 57.19 99 ASN A C 1
ATOM 765 O O . ASN A 1 99 ? -0.694 -7.215 2.316 1 57.19 99 ASN A O 1
ATOM 769 N N . TYR A 1 100 ? -0.521 -5.242 1.276 1 63.72 100 TYR A N 1
ATOM 770 C CA . TYR A 1 100 ? -1.44 -5.727 0.253 1 63.72 100 TYR A CA 1
ATOM 771 C C . TYR A 1 100 ? -0.699 -6.039 -1.041 1 63.72 100 TYR A C 1
ATOM 773 O O . TYR A 1 100 ? 0.21 -5.305 -1.436 1 63.72 100 TYR A O 1
ATOM 781 N N . LEU A 1 101 ? -0.654 -7.277 -1.409 1 80.31 101 LEU A N 1
ATOM 782 C CA . LEU A 1 101 ? -0.469 -7.566 -2.826 1 80.31 101 LEU A CA 1
ATOM 783 C C . LEU A 1 101 ? -1.775 -7.383 -3.594 1 80.31 101 LEU A C 1
ATOM 785 O O . LEU A 1 101 ? -2.717 -8.164 -3.42 1 80.31 101 LEU A O 1
ATOM 789 N N . LEU A 1 102 ? -1.842 -6.277 -4.418 1 80.25 102 LEU A N 1
ATOM 790 C CA . LEU A 1 102 ? -3.145 -5.898 -4.957 1 80.25 102 LEU A CA 1
ATOM 791 C C . LEU A 1 102 ? -3.246 -6.262 -6.434 1 80.25 102 LEU A C 1
ATOM 793 O O . LEU A 1 102 ? -4.34 -6.254 -7.004 1 80.25 102 LEU A O 1
ATOM 797 N N . SER A 1 103 ? -2.193 -6.578 -7.066 1 87.06 103 SER A N 1
ATOM 798 C CA . SER A 1 103 ? -2.242 -7.02 -8.461 1 87.06 103 SER A CA 1
ATOM 799 C C . SER A 1 103 ? -1.138 -8.023 -8.758 1 87.06 103 SER A C 1
ATOM 801 O O . SER A 1 103 ? -0.157 -8.117 -8.016 1 87.06 103 SER A O 1
ATOM 803 N N . PHE A 1 104 ? -1.283 -8.852 -9.727 1 93.25 104 PHE A N 1
ATOM 804 C CA . PHE A 1 104 ? -0.38 -9.93 -10.117 1 93.25 104 PHE A CA 1
ATOM 805 C C . PHE A 1 104 ? -0.28 -10.016 -11.641 1 93.25 104 PHE A C 1
ATOM 807 O O . PHE A 1 104 ? -1.271 -9.82 -12.344 1 93.25 104 PHE A O 1
ATOM 814 N N . ARG A 1 105 ? 0.941 -10.352 -12.047 1 93.88 105 ARG A N 1
ATOM 815 C CA . ARG A 1 105 ? 1.098 -10.656 -13.461 1 93.88 105 ARG A CA 1
ATOM 816 C C . ARG A 1 105 ? 2.162 -11.727 -13.68 1 93.88 105 ARG A C 1
ATOM 818 O O . ARG A 1 105 ? 3.166 -11.766 -12.961 1 93.88 105 ARG A O 1
ATOM 825 N N . PRO A 1 106 ? 1.904 -12.695 -14.648 1 92.5 106 PRO A N 1
ATOM 826 C CA . PRO A 1 106 ? 2.953 -13.656 -15 1 92.5 106 PRO A CA 1
ATOM 827 C C . PRO A 1 106 ? 4.219 -12.977 -15.523 1 92.5 106 PRO A C 1
ATOM 829 O O . PRO A 1 106 ? 4.141 -11.953 -16.203 1 92.5 106 PRO A O 1
ATOM 832 N N . LEU A 1 107 ? 5.328 -13.383 -14.992 1 89.56 107 LEU A N 1
ATOM 833 C CA . LEU A 1 107 ? 6.598 -12.93 -15.555 1 89.56 107 LEU A CA 1
ATOM 834 C C . LEU A 1 107 ? 7.035 -13.82 -16.703 1 89.56 107 LEU A C 1
ATOM 836 O O . LEU A 1 107 ? 7.492 -14.945 -16.5 1 89.56 107 LEU A O 1
ATOM 840 N N . ARG A 1 108 ? 6.664 -13.352 -17.969 1 76.62 108 ARG A N 1
ATOM 841 C CA . ARG A 1 108 ? 6.988 -14.1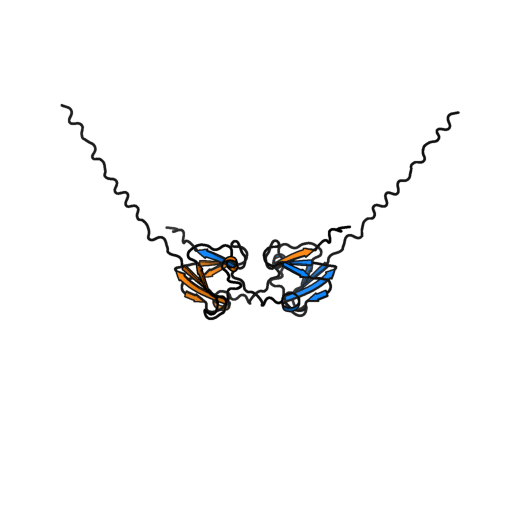33 -19.156 1 76.62 108 ARG A CA 1
ATOM 842 C C . ARG A 1 108 ? 8.477 -14.031 -19.484 1 76.62 108 ARG A C 1
ATOM 844 O O . ARG A 1 108 ? 9.047 -12.945 -19.453 1 76.62 108 ARG A O 1
ATOM 851 N N . ARG A 1 109 ? 9.195 -15.023 -19.297 1 64.69 109 ARG A N 1
ATOM 852 C CA . ARG A 1 109 ? 10.602 -15.031 -19.688 1 64.69 109 ARG A CA 1
ATOM 853 C C . ARG A 1 109 ? 10.742 -14.766 -21.188 1 64.69 109 ARG A C 1
ATOM 855 O O . ARG A 1 109 ? 10.117 -15.445 -22 1 64.69 109 ARG A O 1
ATOM 862 N N . HIS A 1 110 ? 10.547 -13.469 -21.656 1 51.78 110 HIS A N 1
ATOM 863 C CA . HIS A 1 110 ? 11.008 -13.414 -23.031 1 51.78 110 HIS A CA 1
ATOM 864 C C . HIS A 1 110 ? 12.344 -14.133 -23.188 1 51.78 110 HIS A C 1
ATOM 866 O O . HIS A 1 110 ? 13.219 -14.031 -22.328 1 51.78 110 HIS A O 1
ATOM 872 N N . GLY A 1 111 ? 12.336 -15.289 -23.781 1 41.97 111 GLY A N 1
ATOM 873 C CA . GLY A 1 111 ? 13.523 -15.922 -24.344 1 41.97 111 GLY A CA 1
ATOM 874 C C . GLY A 1 111 ? 14.57 -14.93 -24.797 1 41.97 111 GLY A C 1
ATOM 875 O O . GLY A 1 111 ? 14.312 -14.109 -25.688 1 41.97 111 GLY A O 1
ATOM 876 N N . TRP A 1 112 ? 15.414 -14.305 -24.016 1 35.91 112 TRP A N 1
ATOM 877 C CA . TRP A 1 112 ? 16.656 -13.906 -24.672 1 35.91 112 TRP A CA 1
ATOM 878 C C . TRP A 1 112 ? 17.203 -15.031 -25.547 1 35.91 112 TRP A C 1
ATOM 880 O O . TRP A 1 112 ? 18.25 -14.883 -26.172 1 35.91 112 TRP A O 1
ATOM 890 N N . ILE A 1 113 ? 16.656 -16.25 -25.688 1 30.02 113 ILE A N 1
ATOM 891 C CA . ILE A 1 113 ? 17.391 -16.781 -26.844 1 30.02 113 ILE A CA 1
ATOM 892 C C . ILE A 1 113 ? 16.953 -16.031 -28.109 1 30.02 113 ILE A C 1
ATOM 894 O O . ILE A 1 113 ? 15.773 -15.711 -28.266 1 30.02 113 ILE A O 1
ATOM 898 N N . MET B 1 1 ? 7.297 -30.281 -77 1 27.98 1 MET B N 1
ATOM 899 C CA . MET B 1 1 ? 6.5 -30.906 -75.938 1 27.98 1 MET B CA 1
ATOM 900 C C . MET B 1 1 ? 7.105 -30.641 -74.562 1 27.98 1 MET B C 1
ATOM 902 O O . MET B 1 1 ? 8.102 -31.266 -74.188 1 27.98 1 MET B O 1
ATOM 906 N N . SER B 1 2 ? 7.293 -29.375 -74.25 1 35.91 2 SER B N 1
ATOM 907 C CA . SER B 1 2 ? 8.125 -28.656 -73.312 1 35.91 2 SER B CA 1
ATOM 908 C C . SER B 1 2 ? 7.746 -29.016 -71.875 1 35.91 2 SER B C 1
ATOM 910 O O . SER B 1 2 ? 6.574 -28.953 -71.5 1 35.91 2 SER B O 1
ATOM 912 N N . GLU B 1 3 ? 8.305 -30.125 -71.375 1 36.66 3 GLU B N 1
ATOM 913 C CA . GLU B 1 3 ? 8.141 -30.828 -70.125 1 36.66 3 GLU B CA 1
ATOM 914 C C . GLU B 1 3 ? 8.25 -29.859 -68.938 1 36.66 3 GLU B C 1
ATOM 916 O O . GLU B 1 3 ? 9.281 -29.203 -68.75 1 36.66 3 GLU B O 1
ATOM 921 N N . GLN B 1 4 ? 7.25 -29.016 -68.812 1 37.25 4 GLN B N 1
ATOM 922 C CA . GLN B 1 4 ? 7.062 -28 -67.75 1 37.25 4 GLN B CA 1
ATOM 923 C C . GLN B 1 4 ? 7.398 -28.547 -66.375 1 37.25 4 GLN B C 1
ATOM 925 O O . GLN B 1 4 ? 6.863 -29.578 -66 1 37.25 4 GLN B O 1
ATOM 930 N N . GLN B 1 5 ? 8.711 -28.625 -66.062 1 39.84 5 GLN B N 1
ATOM 931 C CA . GLN B 1 5 ? 9.266 -29.078 -64.812 1 39.84 5 GLN B CA 1
ATOM 932 C C . GLN B 1 5 ? 8.438 -28.578 -63.625 1 39.84 5 GLN B C 1
ATOM 934 O O . GLN B 1 5 ? 8.242 -27.359 -63.469 1 39.84 5 GLN B O 1
ATOM 939 N N . GLY B 1 6 ? 7.273 -29.141 -63.375 1 35.19 6 GLY B N 1
ATOM 940 C CA . GLY B 1 6 ? 6.316 -28.891 -62.312 1 35.19 6 GLY B CA 1
ATOM 941 C C . GLY B 1 6 ? 6.973 -28.688 -60.969 1 35.19 6 GLY B C 1
ATOM 942 O O . GLY B 1 6 ? 7.789 -29.5 -60.531 1 35.19 6 GLY B O 1
ATOM 943 N N . VAL B 1 7 ? 7.461 -27.453 -60.656 1 38.59 7 VAL B N 1
ATOM 944 C CA . VAL B 1 7 ? 8.141 -27.109 -59.438 1 38.59 7 VAL B CA 1
ATOM 945 C C . VAL B 1 7 ? 7.402 -27.719 -58.25 1 38.59 7 VAL B C 1
ATOM 947 O O . VAL B 1 7 ? 6.168 -27.703 -58.188 1 38.59 7 VAL B O 1
ATOM 950 N N . PRO B 1 8 ? 7.852 -28.797 -57.75 1 38.81 8 PRO B N 1
ATOM 951 C CA . PRO B 1 8 ? 7.211 -29.484 -56.625 1 38.81 8 PRO B CA 1
ATOM 952 C C . PRO B 1 8 ? 6.723 -28.516 -55.531 1 38.81 8 PRO B C 1
ATOM 954 O O . PRO B 1 8 ? 7.277 -27.422 -55.375 1 38.81 8 PRO B O 1
ATOM 957 N N . GLU B 1 9 ? 5.398 -28.266 -55.406 1 37.97 9 GLU B N 1
ATOM 958 C CA . GLU B 1 9 ? 4.715 -27.594 -54.281 1 37.97 9 GLU B CA 1
ATOM 959 C C . GLU B 1 9 ? 5.375 -27.906 -52.969 1 37.97 9 GLU B C 1
ATOM 961 O O . GLU B 1 9 ? 5.473 -29.078 -52.562 1 37.97 9 GLU B O 1
ATOM 966 N N . GLN B 1 10 ? 6.547 -27.438 -52.688 1 39.84 10 GLN B N 1
ATOM 967 C CA . GLN B 1 10 ? 7.188 -27.594 -51.375 1 39.84 10 GLN B CA 1
ATOM 968 C C . GLN B 1 10 ? 6.16 -27.547 -50.25 1 39.84 10 GLN B C 1
ATOM 970 O O . GLN B 1 10 ? 5.383 -26.594 -50.156 1 39.84 10 GLN B O 1
ATOM 975 N N . LEU B 1 11 ? 5.445 -28.625 -50 1 32.59 11 LEU B N 1
ATOM 976 C CA . LEU B 1 11 ? 4.609 -28.844 -48.812 1 32.59 11 LEU B CA 1
ATOM 977 C C . LEU B 1 11 ? 5.227 -28.172 -47.594 1 32.59 11 LEU B C 1
ATOM 979 O O . LEU B 1 11 ? 6.301 -28.578 -47.125 1 32.59 11 LEU B O 1
ATOM 983 N N . ALA B 1 12 ? 5.453 -26.953 -47.5 1 33.31 12 ALA B N 1
ATOM 984 C CA . ALA B 1 12 ? 5.965 -26.172 -46.406 1 33.31 12 ALA B CA 1
ATOM 985 C C . ALA B 1 12 ? 5.289 -26.562 -45.094 1 33.31 12 ALA B C 1
ATOM 987 O O . ALA B 1 12 ? 4.078 -26.391 -44.938 1 33.31 12 ALA B O 1
ATOM 988 N N . ALA B 1 13 ? 5.547 -27.672 -44.5 1 35.69 13 ALA B N 1
ATOM 989 C CA . ALA B 1 13 ? 5.203 -28.172 -43.188 1 35.69 13 ALA B CA 1
ATOM 990 C C . ALA B 1 13 ? 5.355 -27.094 -42.125 1 35.69 13 ALA B C 1
ATOM 992 O O . ALA B 1 13 ? 6.477 -26.719 -41.75 1 35.69 13 ALA B O 1
ATOM 993 N N . GLY B 1 14 ? 4.992 -25.922 -42.25 1 34.81 14 GLY B N 1
ATOM 994 C CA . GLY B 1 14 ? 4.977 -24.938 -41.188 1 34.81 14 GLY B CA 1
ATOM 995 C C . GLY B 1 14 ? 4.535 -25.516 -39.844 1 34.81 14 GLY B C 1
ATOM 996 O O . GLY B 1 14 ? 3.348 -25.75 -39.625 1 34.81 14 GLY B O 1
ATOM 997 N N . LYS B 1 15 ? 5.098 -26.594 -39.375 1 35.62 15 LYS B N 1
ATOM 998 C CA . LYS B 1 15 ? 4.844 -27.094 -38.031 1 35.62 15 LYS B CA 1
ATOM 999 C C . LYS B 1 15 ? 4.625 -25.953 -37.062 1 35.62 15 LYS B C 1
ATOM 1001 O O . LYS B 1 15 ? 5.492 -25.094 -36.875 1 35.62 15 LYS B O 1
ATOM 1006 N N . SER B 1 16 ? 3.533 -25.281 -36.938 1 38.78 16 SER B N 1
ATOM 1007 C CA . SER B 1 16 ? 3.047 -24.406 -35.875 1 38.78 16 SER B CA 1
ATOM 1008 C C . SER B 1 16 ? 3.523 -24.875 -34.5 1 38.78 16 SER B C 1
ATOM 1010 O O . SER B 1 16 ? 3.203 -26 -34.094 1 38.78 16 SER B O 1
ATOM 1012 N N . GLN B 1 17 ? 4.824 -25.203 -34.25 1 37.5 17 GLN B N 1
ATOM 1013 C CA . GLN B 1 17 ? 5.328 -25.484 -32.906 1 37.5 17 GLN B CA 1
ATOM 1014 C C . GLN B 1 17 ? 4.418 -24.875 -31.844 1 37.5 17 GLN B C 1
ATOM 1016 O O . GLN B 1 17 ? 4.367 -23.656 -31.672 1 37.5 17 GLN B O 1
ATOM 1021 N N . GLY B 1 18 ? 3.174 -25.016 -31.781 1 38.31 18 GLY B N 1
ATOM 1022 C CA . GLY B 1 18 ? 2.213 -24.656 -30.75 1 38.31 18 GLY B CA 1
ATOM 1023 C C . GLY B 1 18 ? 2.818 -24.594 -29.359 1 38.31 18 GLY B C 1
ATOM 1024 O O . GLY B 1 18 ? 3.059 -25.641 -28.75 1 38.31 18 GLY B O 1
ATOM 1025 N N . GLY B 1 19 ? 3.996 -24.172 -29.141 1 41.5 19 GLY B N 1
ATOM 1026 C CA . GLY B 1 19 ? 4.801 -24.078 -27.922 1 41.5 19 GLY B CA 1
ATOM 1027 C C . GLY B 1 19 ? 3.98 -24.172 -26.656 1 41.5 19 GLY B C 1
ATOM 1028 O O . GLY B 1 19 ? 2.902 -23.594 -26.562 1 41.5 19 GLY B O 1
ATOM 1029 N N . ALA B 1 20 ? 3.838 -25.266 -25.969 1 47.16 20 ALA B N 1
ATOM 1030 C CA . ALA B 1 20 ? 3.121 -25.406 -24.719 1 47.16 20 ALA B CA 1
ATOM 1031 C C . ALA B 1 20 ? 3.111 -24.094 -23.922 1 47.16 20 ALA B C 1
ATOM 1033 O O . ALA B 1 20 ? 4.16 -23.625 -23.484 1 47.16 20 ALA B O 1
ATOM 1034 N N . GLY B 1 21 ? 2.625 -23.047 -24.297 1 56.84 21 GLY B N 1
ATOM 1035 C CA . GLY B 1 21 ? 2.527 -21.75 -23.672 1 56.84 21 GLY B CA 1
ATOM 1036 C C . GLY B 1 21 ? 2.588 -21.812 -22.156 1 56.84 21 GLY B C 1
ATOM 1037 O O . GLY B 1 21 ? 2.1 -22.766 -21.547 1 56.84 21 GLY B O 1
ATOM 1038 N N . ALA B 1 22 ? 3.736 -21.359 -21.719 1 70.94 22 ALA B N 1
ATOM 1039 C CA . ALA B 1 22 ? 3.977 -21.375 -20.281 1 70.94 22 ALA B CA 1
ATOM 1040 C C . ALA B 1 22 ? 2.682 -21.156 -19.5 1 70.94 22 ALA B C 1
ATOM 1042 O O . ALA B 1 22 ? 1.883 -20.281 -19.859 1 70.94 22 ALA B O 1
ATOM 1043 N N . THR B 1 23 ? 2.076 -22.281 -18.938 1 88.12 23 THR B N 1
ATOM 1044 C CA . THR B 1 23 ? 0.928 -22.172 -18.047 1 88.12 23 THR B CA 1
ATOM 1045 C C . THR B 1 23 ? 1.323 -21.484 -16.734 1 88.12 23 THR B C 1
ATOM 1047 O O . THR B 1 23 ? 2.381 -21.766 -16.172 1 88.12 23 THR B O 1
ATOM 1050 N N . TYR B 1 24 ? 0.766 -20.406 -16.531 1 94.94 24 TYR B N 1
ATOM 1051 C CA . TYR B 1 24 ? 0.967 -19.703 -15.266 1 94.94 24 TYR B CA 1
ATOM 1052 C C . TYR B 1 24 ? -0.218 -19.922 -14.328 1 94.94 24 TYR B C 1
ATOM 1054 O O . TYR B 1 24 ? -1.368 -19.953 -14.773 1 94.94 24 TYR B O 1
ATOM 1062 N N . LYS B 1 25 ? 0.08 -20.172 -13.016 1 96.88 25 LYS B N 1
ATOM 1063 C CA . LYS B 1 25 ? -0.982 -20.344 -12.023 1 96.88 25 LYS B CA 1
ATOM 1064 C C . LYS B 1 25 ? -0.509 -19.922 -10.633 1 96.88 25 LYS B C 1
ATOM 1066 O O . LYS B 1 25 ? 0.549 -20.359 -10.18 1 96.88 25 LYS B O 1
ATOM 1071 N N . VAL B 1 26 ? -1.293 -19.078 -9.992 1 97.06 26 VAL B N 1
ATOM 1072 C CA . VAL B 1 26 ? -1.016 -18.656 -8.625 1 97.06 26 VAL B CA 1
ATOM 1073 C C . VAL B 1 26 ? -2.305 -18.672 -7.809 1 97.06 26 VAL B C 1
ATOM 1075 O O . VAL B 1 26 ? -3.373 -18.328 -8.312 1 97.06 26 VAL B O 1
ATOM 1078 N N . VAL B 1 27 ? -2.209 -19.156 -6.605 1 97.56 27 VAL B N 1
ATOM 1079 C CA . VAL B 1 27 ? -3.326 -19.156 -5.668 1 97.56 27 VAL B CA 1
ATOM 1080 C C . VAL B 1 27 ? -3.023 -18.219 -4.5 1 97.56 27 VAL B C 1
ATOM 1082 O O . VAL B 1 27 ? -1.988 -18.359 -3.844 1 97.56 27 VAL B O 1
ATOM 1085 N N . VAL B 1 28 ? -3.934 -17.297 -4.246 1 95.31 28 VAL B N 1
ATOM 1086 C CA . VAL B 1 28 ? -3.756 -16.297 -3.209 1 95.31 28 VAL B CA 1
ATOM 1087 C C . VAL B 1 28 ? -4.777 -16.516 -2.094 1 95.31 28 VAL B C 1
ATOM 1089 O O . VAL B 1 28 ? -5.949 -16.781 -2.361 1 95.31 28 VAL B O 1
ATOM 1092 N N . PHE B 1 29 ? -4.266 -16.422 -0.886 1 92.75 29 PHE B N 1
ATOM 1093 C CA . PHE B 1 29 ? -5.141 -16.641 0.262 1 92.75 29 PHE B CA 1
ATOM 1094 C C . PHE B 1 29 ? -5.219 -15.383 1.121 1 92.75 29 PHE B C 1
ATOM 1096 O O . PHE B 1 29 ? -4.227 -14.664 1.271 1 92.75 29 PHE B O 1
ATOM 1103 N N . GLU B 1 30 ? -6.324 -15.234 1.692 1 88.75 30 GLU B N 1
ATOM 1104 C CA . GLU B 1 30 ? -6.609 -14.062 2.52 1 88.75 30 GLU B CA 1
ATOM 1105 C C . GLU B 1 30 ? -5.746 -14.055 3.777 1 88.75 30 GLU B C 1
ATOM 1107 O O . GLU B 1 30 ? -5.305 -12.992 4.223 1 88.75 30 GLU B O 1
ATOM 1112 N N . PHE B 1 31 ? -5.535 -15.219 4.344 1 85.88 31 PHE B N 1
ATOM 1113 C CA . PHE B 1 31 ? -4.801 -15.266 5.602 1 85.88 31 PHE B CA 1
ATOM 1114 C C . PHE B 1 31 ? -3.502 -16.047 5.445 1 85.88 31 PHE B C 1
ATOM 1116 O O . PHE B 1 31 ? -3.266 -16.672 4.402 1 85.88 31 PHE B O 1
ATOM 1123 N N . GLU B 1 32 ? -2.617 -15.938 6.398 1 90.69 32 GLU B N 1
ATOM 1124 C CA . GLU B 1 32 ? -1.372 -16.703 6.418 1 90.69 32 GLU B CA 1
ATOM 1125 C C . GLU B 1 32 ? -1.646 -18.203 6.449 1 90.69 32 GLU B C 1
ATOM 1127 O O . GLU B 1 32 ? -2.736 -18.625 6.828 1 90.69 32 GLU B O 1
ATOM 1132 N N . ASN B 1 33 ? -0.731 -18.984 6.012 1 96.44 33 ASN B N 1
ATOM 1133 C CA . ASN B 1 33 ? -0.741 -20.438 6.027 1 96.44 33 ASN B CA 1
ATOM 1134 C C . ASN B 1 33 ? -1.885 -21 5.188 1 96.44 33 ASN B C 1
ATOM 1136 O O . ASN B 1 33 ? -2.52 -21.984 5.574 1 96.44 33 ASN B O 1
ATOM 1140 N N . PHE B 1 34 ? -2.207 -20.312 4.137 1 96.31 34 PHE B N 1
ATOM 1141 C CA . PHE B 1 34 ? -3.125 -20.75 3.092 1 96.31 34 PHE B CA 1
ATOM 1142 C C . PHE B 1 34 ? -4.523 -20.969 3.656 1 96.31 34 PHE B C 1
ATOM 1144 O O . PHE B 1 34 ? -5.18 -21.953 3.346 1 96.31 34 PHE B O 1
ATOM 1151 N N . ARG B 1 35 ? -4.859 -20.047 4.492 1 94.25 35 ARG B N 1
ATOM 1152 C CA . ARG B 1 35 ? -6.176 -20.062 5.121 1 94.25 35 ARG B CA 1
ATOM 1153 C C . ARG B 1 35 ? -7.059 -18.938 4.582 1 94.25 35 ARG B C 1
ATOM 1155 O O . ARG B 1 35 ? -6.555 -17.969 4.008 1 94.25 35 ARG B O 1
ATOM 1162 N N . GLY B 1 36 ? -8.406 -19.172 4.785 1 93.25 36 GLY B N 1
ATOM 1163 C CA . GLY B 1 36 ? -9.352 -18.141 4.383 1 93.25 36 GLY B CA 1
ATOM 1164 C C . GLY B 1 36 ? -9.812 -18.281 2.943 1 93.25 36 GLY B C 1
ATOM 1165 O O . GLY B 1 36 ? -9.648 -19.344 2.334 1 93.25 36 GLY B O 1
ATOM 1166 N N . LYS B 1 37 ? -10.312 -17.156 2.381 1 92.19 37 LYS B N 1
ATOM 1167 C CA . LYS B 1 37 ? -10.766 -17.141 0.992 1 92.19 37 LYS B CA 1
ATOM 1168 C C . LYS B 1 37 ? -9.594 -17.281 0.03 1 92.19 37 LYS B C 1
ATOM 1170 O O . LYS B 1 37 ? -8.508 -16.75 0.284 1 92.19 37 LYS B O 1
ATOM 1175 N N . LYS B 1 38 ? -9.727 -17.953 -1.021 1 94.06 38 LYS B N 1
ATOM 1176 C CA . LYS B 1 38 ? -8.648 -18.094 -1.993 1 94.06 38 LYS B CA 1
ATOM 1177 C C . LYS B 1 38 ? -9.07 -17.562 -3.361 1 94.06 38 LYS B C 1
ATOM 1179 O O . LYS B 1 38 ? -10.242 -17.609 -3.721 1 94.06 38 LYS B O 1
ATOM 1184 N N . VAL B 1 39 ? -8.133 -17.031 -4.078 1 94.62 39 VAL B N 1
ATOM 1185 C CA . VAL B 1 39 ? -8.281 -16.547 -5.449 1 94.62 39 VAL B CA 1
ATOM 1186 C C . VAL B 1 39 ? -7.254 -17.234 -6.348 1 94.62 39 VAL B C 1
ATOM 1188 O O . VAL B 1 39 ? -6.066 -17.281 -6.027 1 94.62 39 VAL B O 1
ATOM 1191 N N . GLU B 1 40 ? -7.695 -17.781 -7.387 1 96.19 40 GLU B N 1
ATOM 1192 C CA . GLU B 1 40 ? -6.812 -18.438 -8.352 1 96.19 40 GLU B CA 1
ATOM 1193 C C . GLU B 1 40 ? -6.652 -17.594 -9.609 1 96.19 40 GLU B C 1
ATOM 1195 O O . GLU B 1 40 ? -7.641 -17.125 -10.188 1 96.19 40 GLU B O 1
ATOM 1200 N N . LEU B 1 41 ? -5.43 -17.453 -9.961 1 95.81 41 LEU B N 1
ATOM 1201 C CA . LEU B 1 41 ? -5.145 -16.641 -11.141 1 95.81 41 LEU B CA 1
ATOM 1202 C C . LEU B 1 41 ? -4.332 -17.438 -12.156 1 95.81 41 LEU B C 1
ATOM 1204 O O . LEU B 1 41 ? -3.41 -18.172 -11.789 1 95.81 41 LEU B O 1
ATOM 1208 N N . SER B 1 42 ? -4.633 -17.312 -13.367 1 95.5 42 SER B N 1
ATOM 1209 C CA . SER B 1 42 ? -3.867 -17.906 -14.461 1 95.5 42 SER B CA 1
ATOM 1210 C C . SER B 1 42 ? -3.426 -16.844 -15.469 1 95.5 42 SER B C 1
ATOM 1212 O O . SER B 1 42 ? -2.684 -17.141 -16.406 1 95.5 42 SER B O 1
ATOM 1214 N N . ALA B 1 43 ? -3.957 -15.75 -15.273 1 93.94 43 ALA B N 1
ATOM 1215 C CA . ALA B 1 43 ? -3.607 -14.57 -16.062 1 93.94 43 ALA B CA 1
ATOM 1216 C C . ALA B 1 43 ? -3.414 -13.344 -15.172 1 93.94 43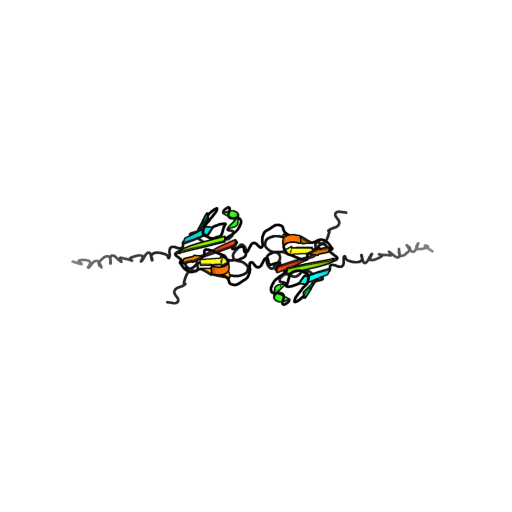 ALA B C 1
ATOM 1218 O O . ALA B 1 43 ? -3.633 -13.414 -13.961 1 93.94 43 ALA B O 1
ATOM 1219 N N . GLU B 1 44 ? -2.973 -12.289 -15.758 1 93.88 44 GLU B N 1
ATOM 1220 C CA . GLU B 1 44 ? -2.703 -11.086 -14.961 1 93.88 44 GLU B CA 1
ATOM 1221 C C . GLU B 1 44 ? -3.967 -10.594 -14.266 1 93.88 44 GLU B C 1
ATOM 1223 O O . GLU B 1 44 ? -5.078 -10.797 -14.766 1 93.88 44 GLU B O 1
ATOM 1228 N N . CYS B 1 45 ? -3.803 -9.992 -13.125 1 93.62 45 CYS B N 1
ATOM 1229 C CA . CYS B 1 45 ? -4.879 -9.422 -12.32 1 93.62 45 CYS B CA 1
ATOM 1230 C C . CYS B 1 45 ? -4.512 -8.023 -11.828 1 93.62 45 CYS B C 1
ATOM 1232 O O . CYS B 1 45 ? -3.604 -7.867 -11.008 1 93.62 45 CYS B O 1
ATOM 1234 N N . LYS B 1 46 ? -5.277 -7.035 -12.219 1 90.5 46 LYS B N 1
ATOM 1235 C CA . LYS B 1 46 ? -4.973 -5.641 -11.914 1 90.5 46 LYS B CA 1
ATOM 1236 C C . LYS B 1 46 ? -5.484 -5.258 -10.531 1 90.5 46 LYS B C 1
ATOM 1238 O O . LYS B 1 46 ? -5.098 -4.227 -9.977 1 90.5 46 LYS B O 1
ATOM 1243 N N . ASP B 1 47 ? -6.457 -6.152 -10.039 1 86.31 47 ASP B N 1
ATOM 1244 C CA . ASP B 1 47 ? -7.059 -5.863 -8.742 1 86.31 47 ASP B CA 1
ATOM 1245 C C . ASP B 1 47 ? -7.539 -7.141 -8.062 1 86.31 47 ASP B C 1
ATOM 1247 O O . ASP B 1 47 ? -8.641 -7.625 -8.344 1 86.31 47 ASP B O 1
ATOM 1251 N N . VAL B 1 48 ? -6.781 -7.527 -7.109 1 87.25 48 VAL B N 1
ATOM 1252 C CA . VAL B 1 48 ? -7.09 -8.758 -6.395 1 87.25 48 VAL B CA 1
ATOM 1253 C C . VAL B 1 48 ? -8.352 -8.57 -5.555 1 87.25 48 VAL B C 1
ATOM 1255 O O . VAL B 1 48 ? -9.102 -9.516 -5.328 1 87.25 48 VAL B O 1
ATOM 1258 N N . ILE B 1 49 ? -8.594 -7.367 -5.133 1 79.56 49 ILE B N 1
ATOM 1259 C CA . ILE B 1 49 ? -9.758 -7.066 -4.301 1 79.56 49 ILE B CA 1
ATOM 1260 C C . ILE B 1 49 ? -11.039 -7.32 -5.086 1 79.56 49 ILE B C 1
ATOM 1262 O O . ILE B 1 49 ? -12.047 -7.758 -4.523 1 79.56 49 ILE B O 1
ATOM 1266 N N . GLU B 1 50 ? -10.961 -6.949 -6.309 1 85.38 50 GLU B N 1
ATOM 1267 C CA . GLU B 1 50 ? -12.117 -7.18 -7.164 1 85.38 50 GLU B CA 1
ATOM 1268 C C . GLU B 1 50 ? -12.477 -8.664 -7.227 1 85.38 50 GLU B C 1
ATOM 1270 O O . GLU B 1 50 ? -13.602 -9.023 -7.562 1 85.38 50 GLU B O 1
ATOM 1275 N N . LYS B 1 51 ? -11.508 -9.516 -6.926 1 86.5 51 LYS B N 1
ATOM 1276 C CA . LYS B 1 51 ? -11.727 -10.961 -6.926 1 86.5 51 LYS B CA 1
ATOM 1277 C C . LYS B 1 51 ? -12.156 -11.445 -5.543 1 86.5 51 LYS B C 1
ATOM 1279 O O . LYS B 1 51 ? -12.039 -12.633 -5.234 1 86.5 51 LYS B O 1
ATOM 1284 N N . GLU B 1 52 ? -12.641 -10.539 -4.688 1 78.31 52 GLU B N 1
ATOM 1285 C CA . GLU B 1 52 ? -13.227 -10.805 -3.375 1 78.31 52 GLU B CA 1
ATOM 1286 C C . GLU B 1 52 ? -12.141 -11.141 -2.352 1 78.31 52 GLU B C 1
ATOM 1288 O O . GLU B 1 52 ? -12.398 -11.852 -1.379 1 78.31 52 GLU B O 1
ATOM 1293 N N . CYS B 1 53 ? -10.906 -10.797 -2.617 1 78.06 53 CYS B N 1
ATOM 1294 C CA . CYS B 1 53 ? -9.836 -10.945 -1.643 1 78.06 53 CYS B CA 1
ATOM 1295 C C . CYS B 1 53 ? -9.453 -9.594 -1.042 1 78.06 53 CYS B C 1
ATOM 1297 O O . CYS B 1 53 ? -8.859 -8.758 -1.721 1 78.06 53 CYS B O 1
ATOM 1299 N N . GLU B 1 54 ? -9.82 -9.43 0.103 1 73.75 54 GLU B N 1
ATOM 1300 C CA . GLU B 1 54 ? -9.617 -8.133 0.745 1 73.75 54 GLU B CA 1
ATOM 1301 C C . GLU B 1 54 ? -8.133 -7.891 1.034 1 73.75 54 GLU B C 1
ATOM 1303 O O . GLU B 1 54 ? -7.664 -6.75 0.978 1 73.75 54 GLU B O 1
ATOM 1308 N N . LYS B 1 55 ? -7.402 -8.93 1.354 1 78.69 55 LYS B N 1
ATOM 1309 C CA . LYS B 1 55 ? -5.973 -8.875 1.647 1 78.69 55 LYS B CA 1
ATOM 1310 C C . LYS B 1 55 ? -5.285 -10.18 1.241 1 78.69 55 LYS B C 1
ATOM 1312 O O . LYS B 1 55 ? -5.945 -11.18 0.981 1 78.69 55 LYS B O 1
ATOM 1317 N N . VAL B 1 56 ? -3.979 -10.039 1.109 1 86.56 56 VAL B N 1
ATOM 1318 C CA . VAL B 1 56 ? -3.193 -11.219 0.771 1 86.56 56 VAL B CA 1
ATOM 1319 C C . VAL B 1 56 ? -2.324 -11.617 1.962 1 86.56 56 VAL B C 1
ATOM 1321 O O . VAL B 1 56 ? -1.509 -10.828 2.439 1 86.56 56 VAL B O 1
ATOM 1324 N N . GLY B 1 57 ? -2.545 -12.844 2.439 1 86.81 57 GLY B N 1
ATOM 1325 C CA . GLY B 1 57 ? -1.777 -13.352 3.568 1 86.81 57 GLY B CA 1
ATOM 1326 C C . GLY B 1 57 ? -0.765 -14.406 3.178 1 86.81 57 GLY B C 1
ATOM 1327 O O . GLY B 1 57 ? 0.26 -14.57 3.842 1 86.81 57 GLY B O 1
ATOM 1328 N N . SER B 1 58 ? -1.07 -15.195 2.201 1 92.88 58 SER B N 1
ATOM 1329 C CA . SER B 1 58 ? -0.19 -16.25 1.715 1 92.88 58 SER B CA 1
ATOM 1330 C C . SER B 1 58 ? -0.443 -16.547 0.24 1 92.88 58 SER B C 1
ATOM 1332 O O . SER B 1 58 ? -1.468 -16.141 -0.312 1 92.88 58 SER B O 1
ATOM 1334 N N . VAL B 1 59 ? 0.538 -17.109 -0.349 1 95.44 59 VAL B N 1
ATOM 1335 C CA . VAL B 1 59 ? 0.483 -17.312 -1.793 1 95.44 59 VAL B CA 1
ATOM 1336 C C . VAL B 1 59 ? 1.099 -18.656 -2.15 1 95.44 59 VAL B C 1
ATOM 1338 O O . VAL B 1 59 ? 2.105 -19.062 -1.565 1 95.44 59 VAL B O 1
ATOM 1341 N N . ILE B 1 60 ? 0.493 -19.344 -3.029 1 97.56 60 ILE B N 1
ATOM 1342 C CA . ILE B 1 60 ? 1.107 -20.516 -3.652 1 97.56 60 ILE B CA 1
ATOM 1343 C C . ILE B 1 60 ? 1.279 -20.266 -5.152 1 97.56 60 ILE B C 1
ATOM 1345 O O . ILE B 1 60 ? 0.302 -20.016 -5.859 1 97.56 60 ILE B O 1
ATOM 1349 N N . VAL B 1 61 ? 2.531 -20.266 -5.582 1 97.5 61 VAL B N 1
ATOM 1350 C CA . VAL B 1 61 ? 2.791 -20.234 -7.016 1 97.5 61 VAL B CA 1
ATOM 1351 C C . VAL B 1 61 ? 2.932 -21.656 -7.555 1 97.5 61 VAL B C 1
ATOM 1353 O O . VAL B 1 61 ? 3.93 -22.328 -7.289 1 97.5 61 VAL B O 1
ATOM 1356 N N . GLU B 1 62 ? 1.914 -22.031 -8.258 1 97.38 62 GLU B N 1
ATOM 1357 C CA . GLU B 1 62 ? 1.945 -23.375 -8.844 1 97.38 62 GLU B CA 1
ATOM 1358 C C . GLU B 1 62 ? 2.773 -23.391 -10.125 1 97.38 62 G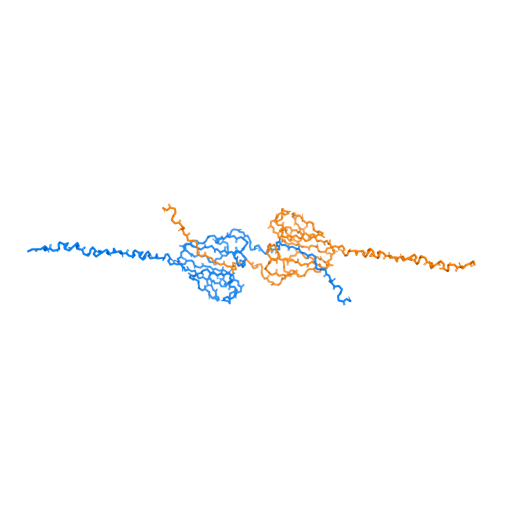LU B C 1
ATOM 1360 O O . GLU B 1 62 ? 3.488 -24.359 -10.391 1 97.38 62 GLU B O 1
ATOM 1365 N N . SER B 1 63 ? 2.604 -22.531 -10.922 1 95.56 63 SER B N 1
ATOM 1366 C CA . SER B 1 63 ? 3.367 -22.328 -12.148 1 95.56 63 SER B CA 1
ATOM 1367 C C . SER B 1 63 ? 3.725 -20.859 -12.336 1 95.56 63 SER B C 1
ATOM 1369 O O . SER B 1 63 ? 2.838 -20 -12.422 1 95.56 63 SER B O 1
ATOM 1371 N N . GLY B 1 64 ? 5.055 -20.562 -12.375 1 91.81 64 GLY B N 1
ATOM 1372 C CA . GLY B 1 64 ? 5.508 -19.188 -12.453 1 91.81 64 GLY B CA 1
ATOM 1373 C C . GLY B 1 64 ? 6.688 -18.984 -13.383 1 91.81 64 GLY B C 1
ATOM 1374 O O . GLY B 1 64 ? 6.957 -19.828 -14.242 1 91.81 64 GLY B O 1
ATOM 1375 N N . PRO B 1 65 ? 7.293 -17.953 -13.148 1 95.06 65 PRO B N 1
ATOM 1376 C CA . PRO B 1 65 ? 7.219 -16.969 -12.062 1 95.06 65 PRO B CA 1
ATOM 1377 C C . PRO B 1 65 ? 6.098 -15.953 -12.258 1 95.06 65 PRO B C 1
ATOM 1379 O O . PRO B 1 65 ? 5.648 -15.734 -13.383 1 95.06 65 PRO B O 1
ATOM 1382 N N . TRP B 1 66 ? 5.645 -15.328 -11.008 1 95.69 66 TRP B N 1
ATOM 1383 C CA . TRP B 1 66 ? 4.703 -14.211 -10.984 1 95.69 66 TRP B CA 1
ATOM 1384 C C . TRP B 1 66 ? 5.348 -12.969 -10.383 1 95.69 66 TRP B C 1
ATOM 1386 O O . TRP B 1 66 ? 6.281 -13.07 -9.586 1 95.69 66 TRP B O 1
ATOM 1396 N N . VAL B 1 67 ? 4.875 -11.836 -10.812 1 94.38 67 VAL B N 1
ATOM 1397 C CA . VAL B 1 67 ? 5.211 -10.594 -10.125 1 94.38 67 VAL B CA 1
ATOM 1398 C C . VAL B 1 67 ? 3.98 -10.055 -9.406 1 94.38 67 VAL B C 1
ATOM 1400 O O . VAL B 1 67 ? 2.91 -9.914 -10.008 1 94.38 67 VAL B O 1
ATOM 1403 N N . ALA B 1 68 ? 4.082 -9.852 -8.117 1 93 68 ALA B N 1
ATOM 1404 C CA . ALA B 1 68 ? 3.033 -9.234 -7.312 1 93 68 ALA B CA 1
ATOM 1405 C C . ALA B 1 68 ? 3.355 -7.766 -7.031 1 93 68 ALA B C 1
ATOM 1407 O O . ALA B 1 68 ? 4.523 -7.398 -6.883 1 93 68 ALA B O 1
ATOM 1408 N N . PHE B 1 69 ? 2.25 -7.059 -6.988 1 84.75 69 PHE B N 1
ATOM 1409 C CA . PHE B 1 69 ? 2.447 -5.629 -6.785 1 84.75 69 PHE B CA 1
ATOM 1410 C C . PHE B 1 69 ? 1.684 -5.145 -5.559 1 84.75 69 PHE B C 1
ATOM 1412 O O . PHE B 1 69 ? 0.565 -5.594 -5.301 1 84.75 69 PHE B O 1
ATOM 1419 N N . GLU B 1 70 ? 2.279 -4.238 -4.898 1 78.81 70 GLU B N 1
ATOM 1420 C CA . GLU B 1 70 ? 1.707 -3.643 -3.693 1 78.81 70 GLU B CA 1
ATOM 1421 C C . GLU B 1 70 ? 0.419 -2.887 -4.012 1 78.81 70 GLU B C 1
ATOM 1423 O O . GLU B 1 70 ? -0.497 -2.838 -3.188 1 78.81 70 GLU B O 1
ATOM 1428 N N . CYS B 1 71 ? 0.395 -2.293 -5.207 1 73.81 71 CYS B N 1
ATOM 1429 C CA . CYS B 1 71 ? -0.757 -1.476 -5.574 1 73.81 71 CYS B CA 1
ATOM 1430 C C . CYS B 1 71 ? -1.528 -2.104 -6.727 1 73.81 71 CYS B C 1
ATOM 1432 O O . CYS B 1 71 ? -1.059 -3.061 -7.344 1 73.81 71 CYS B O 1
ATOM 1434 N N . GLN B 1 72 ? -2.699 -1.595 -6.93 1 80.94 72 GLN B N 1
ATOM 1435 C CA . GLN B 1 72 ? -3.498 -1.994 -8.086 1 80.94 72 GLN B CA 1
ATOM 1436 C C . GLN B 1 72 ? -2.854 -1.53 -9.391 1 80.94 72 GLN B C 1
ATOM 1438 O O . GLN B 1 72 ? -1.972 -0.669 -9.375 1 80.94 72 GLN B O 1
ATOM 1443 N N . ALA B 1 73 ? -3.256 -2.18 -10.461 1 83.5 73 ALA B N 1
ATOM 1444 C CA . ALA B 1 73 ? -2.816 -1.817 -11.812 1 83.5 73 ALA B CA 1
ATOM 1445 C C . ALA B 1 73 ? -1.294 -1.852 -11.914 1 83.5 73 ALA B C 1
ATOM 1447 O O . ALA B 1 73 ? -0.689 -0.981 -12.547 1 83.5 73 ALA B O 1
ATOM 1448 N N . PHE B 1 74 ? -0.66 -2.717 -11.156 1 84.25 74 PHE B N 1
ATOM 1449 C CA . PHE B 1 74 ? 0.76 -3.037 -11.242 1 84.25 74 PHE B CA 1
ATOM 1450 C C . PHE B 1 74 ? 1.609 -1.854 -10.789 1 84.25 74 PHE B C 1
ATOM 1452 O O . PHE B 1 74 ? 2.668 -1.591 -11.367 1 84.25 74 PHE B O 1
ATOM 1459 N N . GLY B 1 75 ? 1.077 -1.209 -9.828 1 74.19 75 GLY B N 1
ATOM 1460 C CA . GLY B 1 75 ? 1.817 -0.084 -9.273 1 74.19 75 GLY B CA 1
ATOM 1461 C C . GLY B 1 75 ? 2.553 -0.425 -7.992 1 74.19 75 GLY B C 1
ATOM 1462 O O . GLY B 1 75 ? 2.395 -1.521 -7.449 1 74.19 75 GLY B O 1
ATOM 1463 N N . GLY B 1 76 ? 3.508 0.517 -7.625 1 71.94 76 GLY B N 1
ATOM 1464 C CA . GLY B 1 76 ? 4.172 0.366 -6.34 1 71.94 76 GLY B CA 1
ATOM 1465 C C . GLY B 1 76 ? 5.328 -0.616 -6.379 1 71.94 76 GLY B C 1
ATOM 1466 O O . GLY B 1 76 ? 5.934 -0.829 -7.43 1 71.94 76 GLY B O 1
ATOM 1467 N N . GLU B 1 77 ? 5.625 -1.262 -5.176 1 74.56 77 GLU B N 1
ATOM 1468 C CA . GLU B 1 77 ? 6.703 -2.234 -5.055 1 74.56 77 GLU B CA 1
ATOM 1469 C C . GLU B 1 77 ? 6.344 -3.549 -5.738 1 74.56 77 GLU B C 1
ATOM 1471 O O . GLU B 1 77 ? 5.184 -3.965 -5.723 1 74.56 77 GLU B O 1
ATOM 1476 N N . GLN B 1 78 ? 7.359 -4.113 -6.344 1 82.31 78 GLN B N 1
ATOM 1477 C CA . GLN B 1 78 ? 7.18 -5.387 -7.035 1 82.31 78 GLN B CA 1
ATOM 1478 C C . GLN B 1 78 ? 7.871 -6.52 -6.285 1 82.31 78 GLN B C 1
ATOM 1480 O O . GLN B 1 78 ? 8.969 -6.34 -5.75 1 82.31 78 GLN B O 1
ATOM 1485 N N . PHE B 1 79 ? 7.227 -7.727 -6.246 1 89.19 79 PHE B N 1
ATOM 1486 C CA . PHE B 1 79 ? 7.793 -8.938 -5.664 1 89.19 79 PHE B CA 1
ATOM 1487 C C . PHE B 1 79 ? 7.727 -10.094 -6.652 1 89.19 79 PHE B C 1
ATOM 1489 O O . PHE B 1 79 ? 6.652 -10.43 -7.156 1 89.19 79 PHE B O 1
ATOM 1496 N N . VAL B 1 80 ? 8.891 -10.641 -6.914 1 92.88 80 VAL B N 1
ATOM 1497 C CA . VAL B 1 80 ? 8.914 -11.781 -7.824 1 92.88 80 VAL B CA 1
ATOM 1498 C C . VAL B 1 80 ? 8.688 -13.07 -7.043 1 92.88 80 VAL B C 1
ATOM 1500 O O . VAL B 1 80 ? 9.422 -13.367 -6.094 1 92.88 80 VAL B O 1
ATOM 1503 N N . LEU B 1 81 ? 7.723 -13.75 -7.43 1 95.12 81 LEU B N 1
ATOM 1504 C CA . LEU B 1 81 ? 7.359 -15 -6.77 1 95.12 81 LEU B CA 1
ATOM 1505 C C . LEU B 1 81 ? 7.621 -16.188 -7.684 1 95.12 81 LEU B C 1
ATOM 1507 O O . LEU B 1 81 ? 6.949 -16.359 -8.703 1 95.12 81 LEU B O 1
ATOM 1511 N N . GLU B 1 82 ? 8.602 -16.938 -7.297 1 95.5 82 GLU B N 1
ATOM 1512 C CA . GLU B 1 82 ? 8.883 -18.188 -8 1 95.5 82 GLU B CA 1
ATOM 1513 C C . GLU B 1 82 ? 7.938 -19.297 -7.555 1 95.5 82 GLU B C 1
ATOM 1515 O O . GLU B 1 82 ? 7.215 -19.156 -6.57 1 95.5 82 GLU B O 1
ATOM 1520 N N . LYS B 1 83 ? 8.078 -20.344 -8.336 1 96.69 83 LYS B N 1
ATOM 1521 C CA . LYS B 1 83 ? 7.285 -21.516 -7.941 1 96.69 83 LYS B CA 1
ATOM 1522 C C . LYS B 1 83 ? 7.562 -21.891 -6.488 1 96.69 83 LYS B C 1
ATOM 1524 O O . LYS B 1 83 ? 8.719 -21.953 -6.066 1 96.69 83 LYS B O 1
ATOM 1529 N N . GLY B 1 84 ? 6.484 -22.078 -5.742 1 97.75 84 GLY B N 1
ATOM 1530 C CA . GLY B 1 84 ? 6.652 -22.453 -4.348 1 97.75 84 GLY B CA 1
ATOM 1531 C C . GLY B 1 84 ? 5.562 -21.906 -3.447 1 97.75 84 GLY B C 1
ATOM 1532 O O . GLY B 1 84 ? 4.531 -21.438 -3.93 1 97.75 84 GLY B O 1
ATOM 1533 N N . GLU B 1 85 ? 5.754 -22.109 -2.176 1 97.88 85 GLU B N 1
ATOM 1534 C CA . GLU B 1 85 ? 4.781 -21.734 -1.158 1 97.88 85 GLU B CA 1
ATOM 1535 C C . GLU B 1 85 ? 5.289 -20.547 -0.328 1 97.88 85 GLU B C 1
ATOM 1537 O O . GLU B 1 85 ? 6.441 -20.547 0.104 1 97.88 85 GLU B O 1
ATOM 1542 N N . TYR B 1 86 ? 4.48 -19.609 -0.226 1 96 86 TYR B N 1
ATOM 1543 C CA . TYR B 1 86 ? 4.73 -18.422 0.591 1 96 86 TYR B CA 1
ATOM 1544 C C . TYR B 1 86 ? 3.676 -18.281 1.68 1 96 86 TYR B C 1
ATOM 1546 O O . TYR B 1 86 ? 2.65 -17.625 1.474 1 96 86 TYR B O 1
ATOM 1554 N N . PRO B 1 87 ? 3.877 -18.938 2.811 1 95.12 87 PRO B N 1
ATOM 1555 C CA . PRO B 1 87 ? 2.836 -19.078 3.832 1 95.12 87 PRO B CA 1
ATOM 1556 C C . PRO B 1 87 ? 2.578 -17.766 4.586 1 95.12 87 PRO B C 1
ATOM 1558 O O . PRO B 1 87 ? 1.6 -17.656 5.332 1 95.12 87 PRO B O 1
ATOM 1561 N N . ARG B 1 88 ? 3.479 -16.75 4.387 1 90.19 88 ARG B N 1
ATOM 1562 C CA . ARG B 1 88 ? 3.322 -15.469 5.086 1 90.19 88 ARG B CA 1
ATOM 1563 C C . ARG B 1 88 ? 4.094 -14.359 4.379 1 90.19 88 ARG B C 1
ATOM 1565 O O . ARG B 1 88 ? 4.992 -14.633 3.58 1 90.19 88 ARG B O 1
ATOM 1572 N N . TRP B 1 89 ? 3.74 -13.094 4.695 1 84.19 89 TRP B N 1
ATOM 1573 C CA . TRP B 1 89 ? 4.285 -11.891 4.078 1 84.19 89 TRP B CA 1
ATOM 1574 C C . TRP B 1 89 ? 5.809 -11.898 4.129 1 84.19 89 TRP B C 1
ATOM 1576 O O . TRP B 1 89 ? 6.469 -11.523 3.154 1 84.19 89 TRP B O 1
ATOM 1586 N N . SER B 1 90 ? 6.395 -12.328 5.242 1 81.94 90 SER B N 1
ATOM 1587 C CA . SER B 1 90 ? 7.844 -12.289 5.434 1 81.94 90 SER B CA 1
ATOM 1588 C C . SER B 1 90 ? 8.547 -13.258 4.492 1 81.94 90 SER B C 1
ATOM 1590 O O . SER B 1 90 ? 9.773 -13.188 4.324 1 81.94 90 SER B O 1
ATOM 1592 N N . THR B 1 91 ? 7.852 -14.141 3.85 1 89.69 91 THR B N 1
ATOM 1593 C CA . THR B 1 91 ? 8.461 -15.148 2.982 1 89.69 91 THR B CA 1
ATOM 1594 C C . THR B 1 91 ? 8.734 -14.57 1.597 1 89.69 91 THR B C 1
ATOM 1596 O O . THR B 1 91 ? 9.547 -15.109 0.843 1 89.69 91 THR B O 1
ATOM 1599 N N . TRP B 1 92 ? 8.078 -13.492 1.262 1 85.81 92 TRP B N 1
ATOM 1600 C CA . TRP B 1 92 ? 8.367 -12.922 -0.05 1 85.81 92 TRP B CA 1
ATOM 1601 C C . TRP B 1 92 ? 8.906 -11.5 0.081 1 85.81 92 TRP B C 1
ATOM 1603 O O . TRP B 1 92 ? 9.359 -10.906 -0.901 1 85.81 92 TRP B O 1
ATOM 1613 N N . THR B 1 93 ? 8.875 -11.031 1.194 1 79.56 93 THR B N 1
ATOM 1614 C CA . THR B 1 93 ? 9.438 -9.695 1.367 1 79.56 93 THR B CA 1
ATOM 1615 C C . THR B 1 93 ? 10 -9.523 2.775 1 79.56 93 THR B C 1
ATOM 1617 O O . THR B 1 93 ? 9.492 -10.117 3.729 1 79.56 93 THR B O 1
ATOM 1620 N N . ASN B 1 94 ? 11.094 -8.875 2.875 1 66.94 94 ASN B N 1
ATOM 1621 C CA . ASN B 1 94 ? 11.672 -8.531 4.172 1 66.94 94 ASN B CA 1
ATOM 1622 C C . ASN B 1 94 ? 11.078 -7.23 4.715 1 66.94 94 ASN B C 1
ATOM 1624 O O . ASN B 1 94 ? 11.391 -6.828 5.836 1 66.94 94 ASN B O 1
ATOM 1628 N N . SER B 1 95 ? 10.359 -6.648 3.842 1 56.81 95 SER B N 1
ATOM 1629 C CA . SER B 1 95 ? 9.82 -5.359 4.266 1 56.81 95 SER B CA 1
ATOM 1630 C C . SER B 1 95 ? 8.727 -5.535 5.316 1 56.81 95 SER B C 1
ATOM 1632 O O . SER B 1 95 ? 7.949 -6.488 5.258 1 56.81 95 SER B O 1
ATOM 1634 N N . GLN B 1 96 ? 8.922 -5.133 6.492 1 52.53 96 GLN B N 1
ATOM 1635 C CA . GLN B 1 96 ? 7.852 -5.129 7.48 1 52.53 96 GLN B CA 1
ATOM 1636 C C . GLN B 1 96 ? 6.539 -4.652 6.863 1 52.53 96 GLN B C 1
ATOM 1638 O O . GLN B 1 96 ? 6.539 -3.955 5.848 1 52.53 96 GLN B O 1
ATOM 1643 N N . THR B 1 97 ? 5.359 -5.324 7.105 1 50.72 97 THR B N 1
ATOM 1644 C CA . THR B 1 97 ? 4.02 -4.926 6.688 1 50.72 97 THR B CA 1
ATOM 1645 C C . THR B 1 97 ? 3.908 -3.404 6.613 1 50.72 97 THR B C 1
ATOM 1647 O O . THR B 1 97 ? 4.164 -2.709 7.602 1 50.72 97 THR B O 1
ATOM 1650 N N . ASN B 1 98 ? 4.555 -2.834 5.609 1 49.5 98 ASN B N 1
ATOM 1651 C CA . ASN B 1 98 ? 4.656 -1.381 5.531 1 49.5 98 ASN B CA 1
ATOM 1652 C C . ASN B 1 98 ? 3.299 -0.734 5.273 1 49.5 98 ASN B C 1
ATOM 1654 O O . ASN B 1 98 ? 2.605 -1.097 4.324 1 49.5 98 ASN B O 1
ATOM 1658 N N . ASN B 1 99 ? 2.488 -0.601 6.312 1 57.84 99 ASN B N 1
ATO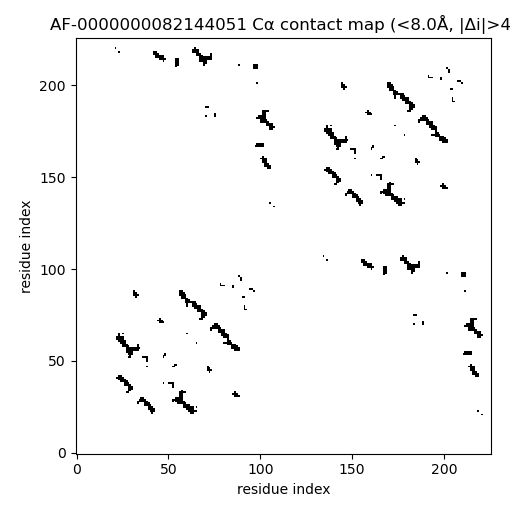M 1659 C CA . ASN B 1 99 ? 1.372 0.325 6.148 1 57.84 99 ASN B CA 1
ATOM 1660 C C . ASN B 1 99 ? 1.849 1.701 5.695 1 57.84 99 ASN B C 1
ATOM 1662 O O . ASN B 1 99 ? 2.619 2.359 6.395 1 57.84 99 ASN B O 1
ATOM 1666 N N . TYR B 1 100 ? 1.948 1.881 4.312 1 64.19 100 TYR B N 1
ATOM 1667 C CA . TYR B 1 100 ? 2.639 3.078 3.846 1 64.19 100 TYR B CA 1
ATOM 1668 C C . TYR B 1 100 ? 1.644 4.176 3.49 1 64.19 100 TYR B C 1
ATOM 1670 O O . TYR B 1 100 ? 0.58 3.902 2.928 1 64.19 100 TYR B O 1
ATOM 1678 N N . LEU B 1 101 ? 1.664 5.238 4.203 1 81 101 LEU B N 1
ATOM 1679 C CA . LEU B 1 101 ? 1.165 6.48 3.621 1 81 101 LEU B CA 1
ATOM 1680 C C . LEU B 1 101 ? 2.207 7.109 2.703 1 81 101 LEU B C 1
ATOM 1682 O O . LEU B 1 101 ? 3.23 7.613 3.174 1 81 101 LEU B O 1
ATOM 1686 N N . LEU B 1 102 ? 1.952 7.016 1.353 1 80.94 102 LEU B N 1
ATOM 1687 C CA . LEU B 1 102 ? 3.029 7.34 0.424 1 80.94 102 LEU B CA 1
ATOM 1688 C C . LEU B 1 102 ? 2.799 8.703 -0.223 1 80.94 102 LEU B C 1
ATOM 1690 O O . LEU B 1 102 ? 3.711 9.266 -0.832 1 80.94 102 LEU B O 1
ATOM 1694 N N . SER B 1 103 ? 1.67 9.266 -0.125 1 88 103 SER B N 1
ATOM 1695 C CA . SER B 1 103 ? 1.418 10.602 -0.646 1 88 103 SER B CA 1
ATOM 1696 C C . SER B 1 103 ? 0.386 11.344 0.2 1 88 103 SER B C 1
ATOM 1698 O O . SER B 1 103 ? -0.343 10.719 0.978 1 88 103 SER B O 1
ATOM 1700 N N . PHE B 1 104 ? 0.393 12.625 0.211 1 93.12 104 PHE B N 1
ATOM 1701 C CA . PHE B 1 104 ? -0.461 13.5 1.004 1 93.12 104 PHE B CA 1
ATOM 1702 C C . PHE B 1 104 ? -0.927 14.695 0.178 1 93.12 104 PHE B C 1
ATOM 1704 O O . PHE B 1 104 ? -0.166 15.227 -0.63 1 93.12 104 PHE B O 1
ATOM 1711 N N . ARG B 1 105 ? -2.184 15.055 0.479 1 94.12 105 ARG B N 1
ATOM 1712 C CA . ARG B 1 105 ? -2.654 16.297 -0.112 1 94.12 105 ARG B CA 1
ATOM 1713 C C . ARG B 1 105 ? -3.615 17.031 0.826 1 94.12 105 ARG B C 1
ATOM 1715 O O . ARG B 1 105 ? -4.406 16.391 1.525 1 94.12 105 ARG B O 1
ATOM 1722 N N . PRO B 1 106 ? -3.492 18.406 0.884 1 92.69 106 PRO B N 1
ATOM 1723 C CA . PRO B 1 106 ? -4.484 19.156 1.652 1 92.69 106 PRO B CA 1
ATOM 1724 C C . PRO B 1 106 ? -5.906 18.969 1.132 1 92.69 106 PRO B C 1
ATOM 1726 O O . PRO B 1 106 ? -6.113 18.828 -0.077 1 92.69 106 PRO B O 1
ATOM 1729 N N . LEU B 1 107 ? -6.797 18.688 2.018 1 89.81 107 LEU B N 1
ATOM 1730 C CA . LEU B 1 107 ? -8.203 18.656 1.638 1 89.81 107 LEU B CA 1
ATOM 1731 C C . LEU B 1 107 ? -8.82 20.047 1.707 1 89.81 107 LEU B C 1
ATOM 1733 O O . LEU B 1 107 ? -9.078 20.562 2.797 1 89.81 107 LEU B O 1
ATOM 1737 N N . ARG B 1 108 ? -8.828 20.75 0.493 1 76.81 108 ARG B N 1
ATOM 1738 C CA . ARG B 1 108 ? -9.352 22.109 0.43 1 76.81 108 ARG B CA 1
ATOM 1739 C C . ARG B 1 108 ? -10.875 22.125 0.506 1 76.81 108 ARG B C 1
ATOM 1741 O O . ARG B 1 108 ? -11.539 21.328 -0.162 1 76.81 108 ARG B O 1
ATOM 1748 N N . ARG B 1 109 ? -11.414 22.547 1.552 1 65 109 ARG B N 1
ATOM 1749 C CA . ARG B 1 109 ? -12.859 22.688 1.645 1 65 109 ARG B CA 1
ATOM 1750 C C . ARG B 1 109 ? -13.391 23.609 0.558 1 65 109 ARG B C 1
ATOM 1752 O O . ARG B 1 109 ? -12.906 24.734 0.407 1 65 109 ARG B O 1
ATOM 1759 N N . HIS B 1 110 ? -13.477 23.125 -0.729 1 52.03 110 HIS B N 1
ATOM 1760 C CA . HIS B 1 110 ? -14.273 24.078 -1.506 1 52.03 110 HIS B CA 1
ATOM 1761 C C . HIS B 1 110 ? -15.508 24.516 -0.733 1 52.03 110 HIS B C 1
ATOM 1763 O O . HIS B 1 110 ? -16.172 23.703 -0.092 1 52.03 110 HIS B O 1
ATOM 1769 N N . GLY B 1 111 ? -15.492 25.672 -0.186 1 42.19 111 GLY B N 1
ATOM 1770 C CA . GLY B 1 111 ? -16.688 26.391 0.246 1 42.19 111 GLY B CA 1
ATOM 1771 C C . GLY B 1 111 ? -17.922 26.031 -0.562 1 42.19 111 GLY B C 1
ATOM 1772 O O . GLY B 1 111 ? -17.938 26.188 -1.783 1 42.19 111 GLY B O 1
ATOM 1773 N N . TRP B 1 112 ? -18.672 24.969 -0.358 1 36.25 112 TRP B N 1
ATOM 1774 C CA . TRP B 1 112 ? -20.062 25.109 -0.762 1 36.25 112 TRP B CA 1
ATOM 1775 C C . TRP B 1 112 ? -20.641 26.453 -0.306 1 36.25 112 TRP B C 1
ATOM 1777 O O . TRP B 1 112 ? -21.812 26.75 -0.547 1 36.25 112 TRP B O 1
ATOM 1787 N N . ILE B 1 113 ? -19.984 27.391 0.42 1 29.81 113 ILE B N 1
ATOM 1788 C CA . ILE B 1 113 ? -20.891 28.531 0.321 1 29.81 113 ILE B CA 1
ATOM 1789 C C . ILE B 1 113 ? -20.859 29.094 -1.101 1 29.81 113 ILE B C 1
ATOM 1791 O O . ILE B 1 113 ? -19.797 29.109 -1.744 1 29.81 113 ILE B O 1
#